Protein AF-U7GHV2-F1 (afdb_monomer)

Nearest PDB structures (foldseek):
  3zx6-assembly1_A  TM=3.365E-01  e=9.120E-01  Archaeoglobus fulgidus DSM 4304
  3zx6-assembly1_B  TM=2.638E-01  e=6.262E-01  Archaeoglobus fulgidus DSM 4304
  3ja6-assembly1_H  TM=2.842E-01  e=1.479E+00  Escherichia coli
  3ja6-assembly1_I  TM=2.042E-01  e=8.643E-01  Escherichia coli
  3g67-assembly1_A  TM=2.233E-01  e=2.670E+00  Thermotoga maritima

pLDDT: mean 71.83, std 16.67, range [39.5, 96.0]

Secondary structure (DSSP, 8-state):
-HHHHHIIIIIHHHHHHHHHHHHHHHHHTTHHHHHHHHHHHHHHHHHHHHHHHS----HHHHHHHHHHHHHHHHHH--HHHHHHHHHHHHHHHHHHHHHHHHHHHHHHHHHHHHHHHHHHHHHHHHHHHHHHHHHHHGGG----SSHHHHHHHHHHHHHHHHHHHHHHHHHHHHHHHHHHHHHHHHHHHHHHHHHHHHHHHHHHTT-HHHHHHHHHHHHTS-SS--PPTTPPPHHHHHHHHHHHHHHHHTT-

Foldseek 3Di:
DVVLVCCVPPVVVVLVVVLVVLVVVLVCVVCVVVVVVVVVVVVVVVVVVVVPPVPPDPPVVVVVVVVVVCVVCVVPPDVVVVVVVVLVVVLVVLCVVQVVVLSVLVVVLSVLLSLLVVLLVVLVSLLVVLVVVVVVCVVVDDDDPDDVVVCVVCVVNVVSSVVSNVSSVVSNVSSVVSVVVSVVSVVVSVVSVVLSVQCSVLVVVVPPVSNVVSVVVVVPPDPDPPADVPDDDPVRVVVVVVVVVVVVVVVD

Radius of gyration: 33.03 Å; Cα contacts (8 Å, |Δi|>4): 78; chains: 1; bounding box: 61×49×111 Å

Mean predicted aligned error: 16.81 Å

Solvent-accessible surface area (backbone atoms only — not comparable to full-atom values): 13982 Å² total; per-residue (Å²): 109,68,71,60,51,49,44,59,70,49,51,48,55,53,50,52,50,50,57,51,50,57,57,54,49,63,67,53,67,60,41,61,64,46,54,51,49,50,51,51,49,49,50,52,47,52,56,59,56,56,64,64,73,73,56,93,58,55,78,72,53,51,53,54,49,48,47,52,46,46,56,49,46,74,71,61,62,51,68,67,59,59,51,55,50,56,55,56,54,61,53,54,53,61,54,66,68,45,49,65,58,54,50,52,51,52,52,48,41,52,50,38,51,50,54,18,54,50,32,36,51,51,18,54,51,44,46,53,50,44,54,49,50,56,60,68,50,56,85,72,68,74,90,62,92,49,70,70,62,42,46,69,67,46,48,63,57,52,52,50,46,53,51,40,50,52,50,22,51,51,23,44,50,50,23,52,51,31,52,54,52,38,54,51,53,51,52,53,49,52,51,50,51,51,53,51,49,47,40,51,51,22,54,75,66,71,39,65,68,52,32,51,52,39,49,53,55,56,71,65,56,74,94,70,87,72,69,54,94,91,57,71,53,74,65,55,50,51,49,50,52,51,50,54,54,54,54,56,66,74,74,110

Sequence (252 aa):
MLIFITFLTVIFPLFANYLNNAQQNNSNEHSIPKRLQYLENDFENFKNHNLESMLKISDQEKSLILSKLNDQLESNITNEYLIKLEERLKIKDIYTLTQPSLDRIRQEISSLARRGTVNLFIGITLSILGVFYLIATIPNITLYTDYPSLIYYFLPRVLIVIFIEFFSFFFLNLYKRSLDEIKYFQNEMTNLEGKYLALYLARQSGNFKLLSNALDTLLKTERNFVLKKDETTIELEKIELRLKVQIVQFKL

Structure (mmCIF, N/CA/C/O backbone):
data_AF-U7GHV2-F1
#
_entry.id   AF-U7GHV2-F1
#
loop_
_atom_site.group_PDB
_atom_site.id
_atom_site.type_symbol
_atom_site.label_atom_id
_atom_site.label_alt_id
_atom_site.label_comp_id
_atom_site.label_asym_id
_atom_site.label_entity_id
_atom_site.label_seq_id
_atom_site.pdbx_PDB_ins_code
_atom_site.Cartn_x
_atom_site.Cartn_y
_atom_site.Cartn_z
_atom_site.occupancy
_atom_site.B_iso_or_equiv
_atom_site.auth_seq_id
_atom_site.auth_comp_id
_atom_site.auth_asym_id
_atom_site.auth_atom_id
_atom_site.pdbx_PDB_model_num
ATOM 1 N N . MET A 1 1 ? 21.283 14.049 -19.405 1.00 62.00 1 MET A N 1
ATOM 2 C CA . MET A 1 1 ? 22.088 14.046 -18.161 1.00 62.00 1 MET A CA 1
ATOM 3 C C . MET A 1 1 ? 21.451 14.910 -17.071 1.00 62.00 1 MET A C 1
ATOM 5 O O . MET A 1 1 ? 21.144 14.369 -16.022 1.00 62.00 1 MET A O 1
ATOM 9 N N . LEU A 1 2 ? 21.157 16.193 -17.332 1.00 71.81 2 LEU A N 1
ATOM 10 C CA . LEU A 1 2 ? 20.498 17.108 -16.376 1.00 71.81 2 LEU A CA 1
ATOM 11 C C . LEU A 1 2 ? 19.190 16.564 -15.768 1.00 71.81 2 LEU A C 1
ATOM 13 O O . LEU A 1 2 ? 19.060 16.572 -14.555 1.00 71.81 2 LEU A O 1
ATOM 17 N N . ILE A 1 3 ? 18.280 16.010 -16.579 1.00 68.62 3 ILE A N 1
ATOM 18 C CA . ILE A 1 3 ? 16.990 15.453 -16.109 1.00 68.62 3 ILE A CA 1
ATOM 19 C C . ILE A 1 3 ? 17.169 14.246 -15.169 1.00 68.62 3 ILE A C 1
ATOM 21 O O . ILE A 1 3 ? 16.426 14.072 -14.210 1.00 68.62 3 ILE A O 1
ATOM 25 N N . PHE A 1 4 ? 18.169 13.402 -15.432 1.00 71.69 4 PHE A N 1
ATOM 26 C CA . PHE A 1 4 ? 18.459 12.250 -14.577 1.00 71.69 4 PHE A CA 1
ATOM 27 C C . PHE A 1 4 ? 19.052 12.700 -13.238 1.00 71.69 4 PHE A C 1
ATOM 29 O O . PHE A 1 4 ? 18.667 12.205 -12.183 1.00 71.69 4 PHE A O 1
ATOM 36 N N . ILE A 1 5 ? 19.942 13.694 -13.285 1.00 75.38 5 ILE A N 1
ATOM 37 C CA . ILE A 1 5 ? 20.544 14.290 -12.093 1.00 75.38 5 ILE A CA 1
ATOM 38 C C . ILE A 1 5 ? 19.468 14.969 -11.243 1.00 75.38 5 ILE A C 1
ATOM 40 O O . ILE A 1 5 ? 19.428 14.717 -10.048 1.00 75.38 5 ILE A O 1
ATOM 44 N N . THR A 1 6 ? 18.560 15.754 -11.831 1.00 74.12 6 THR A N 1
ATOM 45 C CA . THR A 1 6 ? 17.469 16.397 -11.079 1.00 74.12 6 THR A CA 1
ATOM 46 C C . THR A 1 6 ? 16.498 15.385 -10.471 1.00 74.12 6 THR A C 1
ATOM 48 O O . THR A 1 6 ? 16.063 15.568 -9.336 1.00 74.12 6 THR A O 1
ATOM 51 N N . PHE A 1 7 ? 16.188 14.289 -11.171 1.00 72.94 7 PHE A N 1
ATOM 52 C CA . PHE A 1 7 ? 15.374 13.206 -10.612 1.00 72.94 7 PHE A CA 1
ATOM 53 C C . PHE A 1 7 ? 16.051 12.564 -9.389 1.00 72.94 7 PHE A C 1
ATOM 55 O O . PHE A 1 7 ? 15.422 12.405 -8.341 1.00 72.94 7 PHE A O 1
ATOM 62 N N . LEU A 1 8 ? 17.349 12.261 -9.488 1.00 74.94 8 LEU A N 1
ATOM 63 C CA . LEU A 1 8 ? 18.114 11.629 -8.412 1.00 74.94 8 LEU A CA 1
ATOM 64 C C . LEU A 1 8 ? 18.316 12.557 -7.201 1.00 74.94 8 LEU A C 1
ATOM 66 O O . LEU A 1 8 ? 18.283 12.098 -6.064 1.00 74.94 8 LEU A O 1
ATOM 70 N N . THR A 1 9 ? 18.524 13.857 -7.426 1.00 78.75 9 THR A N 1
ATOM 71 C CA . THR A 1 9 ? 18.856 14.812 -6.356 1.00 78.75 9 THR A CA 1
ATOM 72 C C . THR A 1 9 ? 17.641 15.446 -5.691 1.00 78.75 9 THR A C 1
ATOM 74 O O . THR A 1 9 ? 17.759 15.897 -4.556 1.00 78.75 9 THR A O 1
ATOM 77 N N . VAL A 1 10 ? 16.482 15.479 -6.355 1.00 80.94 10 VAL A N 1
ATOM 78 C CA . VAL A 1 10 ? 15.268 16.120 -5.820 1.00 80.94 10 VAL A CA 1
ATOM 79 C C . VAL A 1 10 ? 14.192 15.092 -5.494 1.00 80.94 10 VAL A C 1
ATOM 81 O O . VAL A 1 10 ? 13.681 15.065 -4.376 1.00 80.94 10 VAL A O 1
ATOM 84 N N . ILE A 1 11 ? 13.849 14.216 -6.441 1.00 80.62 11 ILE A N 1
ATOM 85 C CA . ILE A 1 11 ? 12.678 13.339 -6.300 1.00 80.62 11 ILE A CA 1
ATOM 86 C C . ILE A 1 11 ? 12.974 12.184 -5.339 1.00 80.62 11 ILE A C 1
ATOM 88 O O . ILE A 1 11 ? 12.151 11.877 -4.478 1.00 80.62 11 ILE A O 1
ATOM 92 N N . PHE A 1 12 ? 14.162 11.584 -5.425 1.00 82.44 12 PHE A N 1
ATOM 93 C CA . PHE A 1 12 ? 14.556 10.488 -4.538 1.00 82.44 12 PHE A CA 1
ATOM 94 C C . PHE A 1 12 ? 14.582 10.873 -3.042 1.00 82.44 12 PHE A C 1
ATOM 96 O O . PHE A 1 12 ? 13.958 10.166 -2.250 1.00 82.44 12 PHE A O 1
ATOM 103 N N . PRO A 1 13 ? 15.221 11.981 -2.607 1.00 83.81 13 PRO A N 1
ATOM 104 C CA . PRO A 1 13 ? 15.193 12.370 -1.195 1.00 83.81 13 PRO A CA 1
ATOM 105 C C . PRO A 1 13 ? 13.804 12.800 -0.709 1.00 83.81 13 PRO A C 1
ATOM 107 O O . PRO A 1 13 ? 13.453 12.502 0.432 1.00 83.81 13 PRO A O 1
ATOM 110 N N . LEU A 1 14 ? 12.978 13.432 -1.554 1.00 82.94 14 LEU A N 1
ATOM 111 C CA . LEU A 1 14 ? 11.577 13.710 -1.212 1.00 82.94 14 LEU A CA 1
ATOM 112 C C . LEU A 1 14 ? 10.789 12.416 -0.984 1.00 82.94 14 LEU A C 1
ATOM 114 O O . LEU A 1 14 ? 10.038 12.311 -0.015 1.00 82.94 14 LEU A O 1
ATOM 118 N N . PHE A 1 15 ? 11.003 11.413 -1.836 1.00 84.75 15 PHE A N 1
ATOM 119 C CA . PHE A 1 15 ? 10.386 10.101 -1.699 1.00 84.75 15 PHE A CA 1
ATOM 120 C C . PHE A 1 15 ? 10.865 9.361 -0.441 1.00 84.75 15 PHE A C 1
ATOM 122 O O . PHE A 1 15 ? 10.052 8.838 0.320 1.00 84.75 15 PHE A O 1
ATOM 129 N N . ALA A 1 16 ? 12.170 9.377 -0.162 1.00 81.06 16 ALA A N 1
ATOM 130 C CA . ALA A 1 16 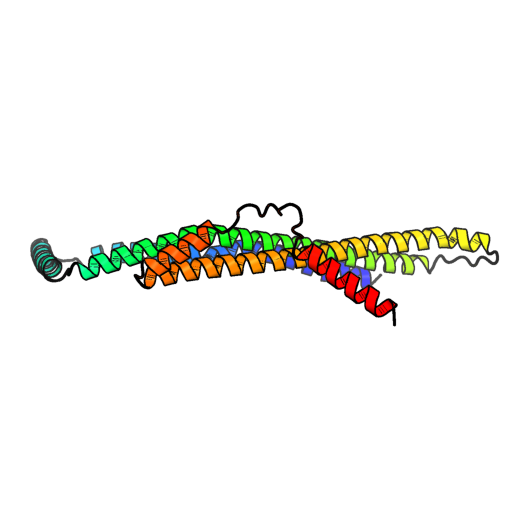? 12.732 8.800 1.057 1.00 81.06 16 ALA A CA 1
ATOM 131 C C . ALA A 1 16 ? 12.167 9.476 2.319 1.00 81.06 16 ALA A C 1
ATOM 133 O O . ALA A 1 16 ? 11.793 8.797 3.275 1.00 81.06 16 ALA A O 1
ATOM 134 N N . ASN A 1 17 ? 12.033 10.805 2.302 1.00 83.94 17 ASN A N 1
ATOM 135 C CA . ASN A 1 17 ? 11.433 11.558 3.400 1.00 83.94 17 ASN A CA 1
ATOM 136 C C . ASN A 1 17 ? 9.939 11.230 3.570 1.00 83.94 17 ASN A C 1
ATOM 138 O O . ASN A 1 17 ? 9.471 11.047 4.690 1.00 83.94 17 ASN A O 1
ATOM 142 N N . TYR A 1 18 ? 9.190 11.077 2.472 1.00 82.50 18 TYR A N 1
ATOM 143 C CA . TYR A 1 18 ? 7.798 10.618 2.506 1.00 82.50 18 TYR A CA 1
ATOM 144 C C . TYR A 1 18 ? 7.664 9.240 3.174 1.00 82.50 18 TYR A C 1
ATOM 146 O O . TYR A 1 18 ? 6.828 9.070 4.063 1.00 82.50 18 TYR A O 1
ATOM 154 N N . LEU A 1 19 ? 8.519 8.276 2.811 1.00 78.62 19 LEU A N 1
ATOM 155 C CA . LEU A 1 19 ? 8.523 6.945 3.429 1.00 78.62 19 LEU A CA 1
ATOM 156 C C . LEU A 1 19 ? 8.864 6.997 4.925 1.00 78.62 19 LEU A C 1
ATOM 158 O O . LEU A 1 19 ? 8.254 6.272 5.714 1.00 78.62 19 LEU A O 1
ATOM 162 N N . ASN A 1 20 ? 9.805 7.860 5.314 1.00 76.44 20 ASN A N 1
ATOM 163 C CA . ASN A 1 20 ? 10.233 8.013 6.702 1.00 76.44 20 ASN A CA 1
ATOM 164 C C . ASN A 1 20 ? 9.149 8.681 7.572 1.00 76.44 20 ASN A C 1
ATOM 166 O O . ASN A 1 20 ? 8.804 8.183 8.643 1.00 76.44 20 ASN A O 1
ATOM 170 N N . ASN A 1 21 ? 8.529 9.755 7.078 1.00 70.06 21 ASN A N 1
ATOM 171 C CA . ASN A 1 21 ? 7.455 10.458 7.788 1.00 70.06 21 ASN A CA 1
ATOM 172 C C . ASN A 1 21 ? 6.185 9.606 7.916 1.00 70.06 21 ASN A C 1
ATOM 174 O O . ASN A 1 21 ? 5.513 9.649 8.948 1.00 70.06 21 ASN A O 1
ATOM 178 N N . ALA A 1 22 ? 5.875 8.778 6.913 1.00 62.84 22 ALA A N 1
ATOM 179 C CA . ALA A 1 22 ? 4.786 7.807 7.002 1.00 62.84 22 ALA A CA 1
ATOM 180 C C . ALA A 1 22 ? 5.009 6.785 8.136 1.00 62.84 22 ALA A C 1
ATOM 182 O O . ALA A 1 22 ? 4.062 6.391 8.813 1.00 62.84 22 ALA A O 1
ATOM 183 N N . GLN A 1 23 ? 6.260 6.393 8.396 1.00 57.03 23 GLN A N 1
ATOM 184 C CA . GLN A 1 23 ? 6.607 5.496 9.499 1.00 57.03 23 GLN A CA 1
ATOM 185 C C . GLN A 1 23 ? 6.475 6.181 10.870 1.00 57.03 23 GLN A C 1
ATOM 187 O O . GLN A 1 23 ? 5.992 5.561 11.816 1.00 57.03 23 GLN A O 1
ATOM 192 N N . GLN A 1 24 ? 6.839 7.462 10.971 1.00 52.78 24 GLN A N 1
ATOM 193 C CA . GLN A 1 24 ? 6.768 8.231 12.218 1.00 52.78 24 GLN A CA 1
ATOM 194 C C . GLN A 1 24 ? 5.328 8.615 12.611 1.00 52.78 24 GLN A C 1
ATOM 196 O O . GLN A 1 24 ? 4.988 8.625 13.798 1.00 52.78 24 GLN A O 1
ATOM 201 N N . ASN A 1 25 ? 4.445 8.869 11.640 1.00 52.06 25 ASN A N 1
ATOM 202 C CA . ASN A 1 25 ? 3.040 9.181 11.922 1.00 52.06 25 ASN A CA 1
ATOM 203 C C . ASN A 1 25 ? 2.250 7.979 12.468 1.00 52.06 25 ASN A C 1
ATOM 205 O O . ASN A 1 25 ? 1.459 8.164 13.390 1.00 52.06 25 ASN A O 1
ATOM 209 N N . ASN A 1 26 ? 2.536 6.747 12.032 1.00 49.22 26 ASN A N 1
ATOM 210 C CA . ASN A 1 26 ? 1.903 5.542 12.597 1.00 49.22 26 ASN A CA 1
ATOM 211 C C . ASN A 1 26 ? 2.275 5.301 14.077 1.00 49.22 26 ASN A C 1
ATOM 213 O O . ASN A 1 26 ? 1.462 4.807 14.860 1.00 49.22 26 ASN A O 1
ATOM 217 N N . SER A 1 27 ? 3.486 5.685 14.501 1.00 46.72 27 SER A N 1
ATOM 218 C CA . SER A 1 27 ? 3.867 5.677 15.925 1.00 46.72 27 SER A CA 1
ATOM 219 C C . SER A 1 27 ? 3.215 6.804 16.736 1.00 46.72 27 SER A C 1
ATOM 221 O O . SER A 1 27 ? 3.059 6.674 17.950 1.00 46.72 27 SER A O 1
ATOM 223 N N . ASN A 1 28 ? 2.803 7.893 16.082 1.00 40.31 28 ASN A N 1
ATOM 224 C CA . ASN A 1 28 ? 2.164 9.039 16.729 1.00 40.31 28 ASN A CA 1
ATOM 225 C C . ASN A 1 28 ? 0.635 8.915 16.800 1.00 40.31 28 ASN A C 1
ATOM 227 O O . ASN A 1 28 ? 0.024 9.557 17.650 1.00 40.31 28 ASN A O 1
ATOM 231 N N . GLU A 1 29 ? 0.002 8.066 15.986 1.00 43.00 29 GLU A N 1
ATOM 232 C CA . GLU A 1 29 ? -1.438 7.769 16.084 1.00 43.00 29 GLU A CA 1
ATOM 233 C C . GLU A 1 29 ? -1.787 6.975 17.363 1.00 43.00 29 GLU A C 1
ATOM 235 O O . GLU A 1 29 ? -2.886 7.090 17.900 1.00 43.00 29 GLU A O 1
ATOM 240 N N . HIS A 1 30 ? -0.784 6.341 17.987 1.00 44.16 30 HIS A N 1
ATOM 241 C CA . HIS A 1 30 ? -0.827 5.846 19.373 1.00 44.16 30 HIS A CA 1
ATOM 242 C C . HIS A 1 30 ? -0.865 6.981 20.430 1.00 44.16 30 HIS A C 1
ATOM 244 O O . HIS A 1 30 ? -0.553 6.771 21.602 1.00 44.16 30 HIS A O 1
ATOM 250 N N . SER A 1 31 ? -1.217 8.216 20.060 1.00 39.91 31 SER A N 1
ATOM 251 C CA . SER A 1 31 ? -1.300 9.356 20.985 1.00 39.91 31 SER A CA 1
ATOM 252 C C . SER A 1 31 ? -2.653 9.505 21.681 1.00 39.91 31 SER A C 1
ATOM 254 O O . SER A 1 31 ? -2.719 10.213 22.686 1.00 39.91 31 SER A O 1
ATOM 256 N N . ILE A 1 32 ? -3.709 8.808 21.245 1.00 43.66 32 ILE A N 1
ATOM 257 C CA . ILE A 1 32 ? -4.953 8.736 22.030 1.00 43.66 32 ILE A CA 1
ATOM 258 C C . ILE A 1 32 ? -4.733 8.021 23.377 1.00 43.66 32 ILE A C 1
ATOM 260 O O . ILE A 1 32 ? -5.119 8.603 24.395 1.00 43.66 32 ILE A O 1
ATOM 264 N N . PRO A 1 33 ? -4.037 6.865 23.460 1.00 48.03 33 PRO A N 1
ATOM 265 C CA . PRO A 1 33 ? -3.698 6.293 24.761 1.00 48.03 33 PRO A CA 1
ATOM 266 C C . PRO A 1 33 ? -2.740 7.184 25.559 1.00 48.03 33 PRO A C 1
ATOM 268 O O . PRO A 1 33 ? -2.877 7.247 26.773 1.00 48.03 33 PRO A O 1
ATOM 271 N N . LYS A 1 34 ? -1.853 7.962 24.915 1.00 46.09 34 LYS A N 1
ATOM 272 C CA . LYS A 1 34 ? -1.017 8.944 25.631 1.00 46.09 34 LYS A CA 1
ATOM 273 C C . LYS A 1 34 ? -1.848 10.068 26.240 1.00 46.09 34 LYS A C 1
ATOM 275 O O . LYS A 1 34 ? -1.652 10.373 27.402 1.00 46.09 34 LYS A O 1
ATOM 280 N N . ARG A 1 35 ? -2.796 10.667 25.508 1.00 43.19 35 ARG A N 1
ATOM 281 C CA . ARG A 1 35 ? -3.696 11.703 26.055 1.00 43.19 35 ARG A CA 1
ATOM 282 C C . ARG A 1 35 ? -4.554 11.179 27.202 1.00 43.19 35 ARG A C 1
ATOM 284 O O . ARG A 1 35 ? -4.746 11.903 28.168 1.00 43.19 35 ARG A O 1
ATOM 291 N N . LEU A 1 36 ? -5.026 9.936 27.114 1.00 47.94 36 LEU A N 1
ATOM 292 C CA . LEU A 1 36 ? -5.745 9.275 28.205 1.00 47.94 36 LEU A CA 1
ATOM 293 C C . LEU A 1 36 ? -4.830 8.996 29.403 1.00 47.94 36 LEU A C 1
ATOM 295 O O . LEU A 1 36 ? -5.237 9.248 30.526 1.00 47.94 36 LEU A O 1
ATOM 299 N N . GLN A 1 37 ? -3.585 8.581 29.170 1.00 50.56 37 GLN A N 1
ATOM 300 C CA . GLN A 1 37 ? -2.575 8.386 30.212 1.00 50.56 37 GLN A CA 1
ATOM 301 C C . GLN A 1 37 ? -2.141 9.710 30.861 1.00 50.56 37 GLN A C 1
ATOM 303 O O . GLN A 1 37 ? -1.913 9.749 32.064 1.00 50.56 37 GLN A O 1
ATOM 308 N N . TYR A 1 38 ? -2.063 10.803 30.095 1.00 52.22 38 TYR A N 1
ATOM 309 C CA . TYR A 1 38 ? -1.843 12.152 30.619 1.00 52.22 38 TYR A CA 1
ATOM 310 C C . TYR A 1 38 ? -3.044 12.627 31.434 1.00 52.22 38 TYR A C 1
ATOM 312 O O . TYR A 1 38 ? -2.834 13.181 32.501 1.00 52.22 38 TYR A O 1
ATOM 320 N N . LEU A 1 39 ? -4.281 12.357 30.994 1.00 52.16 39 LEU A N 1
ATOM 321 C CA . LEU A 1 39 ? -5.481 12.643 31.787 1.00 52.16 39 LEU A CA 1
ATOM 322 C C . LEU A 1 39 ? -5.537 11.810 33.075 1.00 52.16 39 LEU A C 1
ATOM 324 O O . LEU A 1 39 ? -5.967 12.321 34.098 1.00 52.16 39 LEU A O 1
ATOM 328 N N . GLU A 1 40 ? -5.115 10.546 33.034 1.00 54.19 40 GLU A N 1
ATOM 329 C CA . GLU A 1 40 ? -5.102 9.642 34.191 1.00 54.19 40 GLU A CA 1
ATOM 330 C C . GLU A 1 40 ? -4.002 10.033 35.191 1.00 54.19 40 GLU A C 1
ATOM 332 O O . GLU A 1 40 ? -4.260 10.092 36.391 1.00 54.19 40 GLU A O 1
ATOM 337 N N . ASN A 1 41 ? -2.822 10.436 34.703 1.00 58.53 41 ASN A N 1
ATOM 338 C CA . ASN A 1 41 ? -1.775 11.037 35.532 1.00 58.53 41 ASN A CA 1
ATOM 339 C C . ASN A 1 41 ? -2.175 12.409 36.084 1.00 58.53 41 ASN A C 1
ATOM 341 O O . ASN A 1 41 ? -1.878 12.687 37.239 1.00 58.53 41 ASN A O 1
ATOM 345 N N . ASP A 1 42 ? -2.848 13.263 35.309 1.00 59.69 42 ASP A N 1
ATOM 346 C CA . ASP A 1 42 ? -3.366 14.540 35.814 1.00 59.69 42 ASP A CA 1
ATOM 347 C C . ASP A 1 42 ? -4.444 14.311 36.871 1.00 59.69 42 ASP A C 1
ATOM 349 O O . ASP A 1 42 ? -4.480 15.036 37.856 1.00 59.69 42 ASP A O 1
ATOM 353 N N . PHE A 1 43 ? -5.276 13.277 36.730 1.00 55.22 43 PHE A N 1
ATOM 354 C CA . PHE A 1 43 ? -6.287 12.925 37.724 1.00 55.22 43 PHE A CA 1
ATOM 355 C C . PHE A 1 43 ? -5.664 12.392 39.026 1.00 55.22 43 PHE A C 1
ATOM 357 O O . PHE A 1 43 ? -6.061 12.811 40.114 1.00 55.22 43 PHE A O 1
ATOM 364 N N . GLU A 1 44 ? -4.650 11.527 38.936 1.00 57.97 44 GLU A N 1
ATOM 365 C CA . GLU A 1 44 ? -3.886 11.053 40.101 1.00 57.97 44 GLU A CA 1
ATOM 366 C C . GLU A 1 44 ? -3.065 12.181 40.747 1.00 57.97 44 GLU A C 1
ATOM 368 O O . GLU A 1 44 ? -3.042 12.312 41.971 1.00 57.97 44 GLU A O 1
ATOM 373 N N . ASN A 1 45 ? -2.479 13.083 39.956 1.00 59.28 45 ASN A N 1
ATOM 374 C CA . ASN A 1 45 ? -1.819 14.282 40.471 1.00 59.28 45 ASN A CA 1
ATOM 375 C C . ASN A 1 45 ? -2.820 15.231 41.144 1.00 59.28 45 ASN A C 1
ATOM 377 O O . ASN A 1 45 ? -2.529 15.757 42.213 1.00 59.28 45 ASN A O 1
ATOM 381 N N . PHE A 1 46 ? -4.019 15.416 40.588 1.00 51.28 46 PHE A N 1
ATOM 382 C CA . PHE A 1 46 ? -5.061 16.265 41.174 1.00 51.28 46 PHE A CA 1
ATOM 383 C C . PHE A 1 46 ? -5.592 15.698 42.498 1.00 51.28 46 PHE A C 1
ATOM 385 O O . PHE A 1 46 ? -5.861 16.453 43.435 1.00 51.28 46 PHE A O 1
ATOM 392 N N . LYS A 1 47 ? -5.689 14.368 42.603 1.00 55.12 47 LYS A N 1
ATOM 393 C CA . LYS A 1 47 ? -6.026 13.643 43.834 1.00 55.12 47 LYS A CA 1
ATOM 394 C C . LYS A 1 47 ? -4.947 13.821 44.903 1.00 55.12 47 LYS A C 1
ATOM 396 O O . LYS A 1 47 ? -5.274 14.136 46.043 1.00 55.12 47 LYS A O 1
ATOM 401 N N . ASN A 1 48 ? -3.676 13.695 44.533 1.00 53.72 48 ASN A N 1
ATOM 402 C CA . ASN A 1 48 ? -2.570 13.784 45.486 1.00 53.72 48 ASN A CA 1
ATOM 403 C C . ASN A 1 48 ? -2.282 15.235 45.919 1.00 53.72 48 ASN A C 1
ATOM 405 O O . ASN A 1 48 ? -1.985 15.477 47.085 1.00 53.72 48 ASN A O 1
ATOM 409 N N . HIS A 1 49 ? -2.444 16.222 45.030 1.00 50.69 49 HIS A N 1
ATOM 410 C CA . HIS A 1 49 ? -2.068 17.608 45.327 1.00 50.69 49 HIS A CA 1
ATOM 411 C C . HIS A 1 49 ? -3.141 18.412 46.084 1.00 50.69 49 HIS A C 1
ATOM 413 O O . HIS A 1 49 ? -2.778 19.319 46.834 1.00 50.69 49 HIS A O 1
ATOM 419 N N . ASN A 1 50 ? -4.436 18.083 45.951 1.00 48.62 50 ASN A N 1
ATOM 420 C CA . ASN A 1 50 ? -5.526 18.804 46.636 1.00 48.62 50 ASN A CA 1
ATOM 421 C C . ASN A 1 50 ? -5.924 18.214 48.000 1.00 48.62 50 ASN A C 1
ATOM 423 O O . ASN A 1 50 ? -6.505 18.928 48.814 1.00 48.62 50 ASN A O 1
ATOM 427 N N . LEU A 1 51 ? -5.601 16.946 48.284 1.00 46.53 51 LEU A N 1
ATOM 428 C CA . LEU A 1 51 ? -5.891 16.328 49.586 1.00 46.53 51 LEU A CA 1
ATOM 429 C C . LEU A 1 51 ? -4.876 16.717 50.671 1.00 46.53 51 LEU A C 1
ATOM 431 O O . LEU A 1 51 ? -5.268 16.906 51.820 1.00 46.53 51 LEU A O 1
ATOM 435 N N . GLU A 1 52 ? -3.598 16.889 50.323 1.00 43.19 52 GLU A N 1
ATOM 436 C CA . GLU A 1 52 ? -2.566 17.281 51.295 1.00 43.19 52 GLU A CA 1
ATOM 437 C C . GLU A 1 52 ? -2.444 18.799 51.486 1.00 43.19 52 GLU A C 1
ATOM 439 O O . GLU A 1 52 ? -2.163 19.255 52.593 1.00 43.19 52 GLU A O 1
ATOM 444 N N . SER A 1 53 ? -2.679 19.612 50.448 1.00 46.44 53 SER A N 1
ATOM 445 C CA . SER A 1 53 ? -2.388 21.055 50.517 1.00 46.44 53 SER A CA 1
ATOM 446 C C . SER A 1 53 ? -3.521 21.925 51.084 1.00 46.44 53 SER A C 1
ATOM 448 O O . SER A 1 53 ? -3.262 23.058 51.490 1.00 46.44 53 SER A O 1
ATOM 450 N N . MET A 1 54 ? -4.754 21.409 51.185 1.00 39.50 54 MET A N 1
ATOM 451 C CA . MET A 1 54 ? -5.895 22.135 51.770 1.00 39.50 54 MET A CA 1
ATOM 452 C C . MET A 1 54 ? -6.119 21.870 53.270 1.00 39.50 54 MET A C 1
ATOM 454 O O . MET A 1 54 ? -6.948 22.538 53.886 1.00 39.50 54 MET A O 1
ATOM 458 N N . LEU A 1 55 ? -5.382 20.942 53.893 1.00 43.72 55 LEU A N 1
ATOM 459 C CA . LEU A 1 55 ? -5.612 20.527 55.282 1.00 43.72 55 LEU A CA 1
ATOM 460 C C . LEU A 1 55 ? -4.504 20.999 56.236 1.00 43.72 55 LEU A C 1
ATOM 462 O O . LEU A 1 55 ? -3.775 20.202 56.816 1.00 43.72 55 LEU A O 1
ATOM 466 N N . LYS A 1 56 ? -4.464 22.309 56.510 1.00 49.88 56 LYS A N 1
ATOM 467 C CA . LYS A 1 56 ? -4.108 22.801 57.858 1.00 49.88 56 LYS A CA 1
ATOM 468 C C . LYS A 1 56 ? -5.366 22.823 58.730 1.00 49.88 56 LYS A C 1
ATOM 470 O O . LYS A 1 56 ? -5.768 23.864 59.234 1.00 49.88 56 LYS A O 1
ATOM 475 N N . ILE A 1 57 ? -6.021 21.675 58.831 1.00 45.88 57 ILE A N 1
ATOM 476 C CA . ILE A 1 57 ? -7.236 21.484 59.617 1.00 45.88 57 ILE A CA 1
ATOM 477 C C . ILE A 1 57 ? -6.841 20.628 60.819 1.00 45.88 57 ILE A C 1
ATOM 479 O O . ILE A 1 57 ? -6.208 19.586 60.650 1.00 45.88 57 ILE A O 1
ATOM 483 N N . SER A 1 58 ? -7.158 21.101 62.024 1.00 58.22 58 SER A N 1
ATOM 484 C CA . SER A 1 58 ? -6.867 20.399 63.280 1.00 58.22 58 SER A CA 1
ATOM 485 C C . SER A 1 58 ? -7.525 19.012 63.283 1.00 58.22 58 SER A C 1
ATOM 487 O O . SER A 1 58 ? -8.617 18.845 62.735 1.00 58.22 58 SER A O 1
ATOM 489 N N . ASP A 1 59 ? -6.910 18.014 63.929 1.00 54.97 59 ASP A N 1
ATOM 490 C CA . ASP A 1 59 ? -7.412 16.626 63.984 1.00 54.97 59 ASP A CA 1
ATOM 491 C C . ASP A 1 59 ? -8.869 16.513 64.491 1.00 54.97 59 ASP A C 1
ATOM 493 O O . ASP A 1 59 ? -9.581 15.559 64.173 1.00 54.97 59 ASP A O 1
ATOM 497 N N . GLN A 1 60 ? -9.350 17.522 65.224 1.00 51.75 60 GLN A N 1
ATOM 498 C CA . GLN A 1 60 ? -10.731 17.629 65.708 1.00 51.75 60 GLN A CA 1
ATOM 499 C C . GLN A 1 60 ? -11.733 18.118 64.646 1.00 51.75 60 GLN A C 1
ATOM 501 O O . GLN A 1 60 ? -12.897 17.729 64.664 1.00 51.75 60 GLN A O 1
ATOM 506 N N . GLU A 1 61 ? -11.307 18.946 63.694 1.00 45.25 61 GLU A N 1
ATOM 507 C CA . GLU A 1 61 ? -12.147 19.414 62.583 1.00 45.25 61 GLU A CA 1
ATOM 508 C C . GLU A 1 61 ? -12.201 18.370 61.460 1.00 45.25 61 GLU A C 1
ATOM 510 O O . GLU A 1 61 ? -13.233 18.203 60.812 1.00 45.25 61 GLU A O 1
ATOM 515 N N . LYS A 1 62 ? -11.126 17.590 61.285 1.00 45.91 62 LYS A N 1
ATOM 516 C CA . LYS A 1 62 ? -11.064 16.459 60.349 1.00 45.91 62 LYS A CA 1
ATOM 517 C C . LYS A 1 62 ? -12.073 15.363 60.700 1.00 45.91 62 LYS A C 1
ATOM 519 O O . LYS A 1 62 ? -12.718 14.835 59.801 1.00 45.91 62 LYS A O 1
ATOM 524 N N . SER A 1 63 ? -12.256 15.050 61.984 1.00 49.53 63 SER A N 1
ATOM 525 C CA . SER A 1 63 ? -13.250 14.061 62.428 1.00 49.53 63 SER A CA 1
ATOM 526 C C . SER A 1 63 ? -14.691 14.567 62.293 1.00 49.53 63 SER A C 1
ATOM 528 O O . SER A 1 63 ? -15.568 13.786 61.937 1.00 49.53 63 SER A O 1
ATOM 530 N N . LEU A 1 64 ? -14.924 15.871 62.479 1.00 52.00 64 LEU A N 1
ATOM 531 C CA . LEU A 1 64 ? -16.238 16.507 62.336 1.00 52.00 64 LEU A CA 1
ATOM 532 C C . LEU A 1 64 ? -16.647 16.728 60.867 1.00 52.00 64 LEU A C 1
ATOM 534 O O . LEU A 1 64 ? -17.828 16.688 60.527 1.00 52.00 64 LEU A O 1
ATOM 538 N N . ILE A 1 65 ? -15.672 16.960 59.983 1.00 54.31 65 ILE A N 1
ATOM 539 C CA . ILE A 1 65 ? -15.871 17.022 58.530 1.00 54.31 65 ILE A CA 1
ATOM 540 C C . ILE A 1 65 ? -16.047 15.615 57.962 1.00 54.31 65 ILE A C 1
ATOM 542 O O . ILE A 1 65 ? -16.911 15.436 57.115 1.00 54.31 65 ILE A O 1
ATOM 546 N N . LEU A 1 66 ? -15.299 14.614 58.441 1.00 51.38 66 LEU A N 1
ATOM 547 C CA . LEU A 1 66 ? -15.500 13.216 58.050 1.00 51.38 66 LEU A CA 1
ATOM 548 C C . LEU A 1 66 ? -16.842 12.673 58.536 1.00 51.38 66 LEU A C 1
ATOM 550 O O . LEU A 1 66 ? -17.477 11.952 57.777 1.00 51.38 66 LEU A O 1
ATOM 554 N N . SER A 1 67 ? -17.307 13.041 59.734 1.00 53.31 67 SER A N 1
ATOM 555 C CA . SER A 1 67 ? -18.647 12.660 60.187 1.00 53.31 67 SER A CA 1
ATOM 556 C C . SER A 1 67 ? -19.729 13.364 59.375 1.00 53.31 67 SER A C 1
ATOM 558 O O . SER A 1 67 ? -20.606 12.689 58.869 1.00 53.31 67 SER A O 1
ATOM 560 N N . LYS A 1 68 ? -19.620 14.675 59.113 1.00 55.84 68 LYS A N 1
ATOM 561 C CA . LYS A 1 68 ? -20.574 15.385 58.239 1.00 55.84 68 LYS A CA 1
ATOM 562 C C . LYS A 1 68 ? -20.541 14.915 56.784 1.00 55.84 68 LYS A C 1
ATOM 564 O O . LYS A 1 68 ? -21.589 14.891 56.151 1.00 55.84 68 LYS A O 1
ATOM 569 N N . LEU A 1 69 ? -19.374 14.552 56.248 1.00 51.50 69 LEU A N 1
ATOM 570 C CA . LEU A 1 69 ? -19.241 13.964 54.913 1.00 51.50 69 LEU A CA 1
ATOM 571 C C . LEU A 1 69 ? -19.813 12.556 54.879 1.00 51.50 69 LEU A C 1
ATOM 573 O O . LEU A 1 69 ? -20.497 12.258 53.915 1.00 51.50 69 LEU A O 1
ATOM 577 N N . ASN A 1 70 ? -19.587 11.721 55.897 1.00 53.16 70 ASN A N 1
ATOM 578 C CA . ASN A 1 70 ? -20.249 10.420 55.995 1.00 53.16 70 ASN A CA 1
ATOM 579 C C . ASN A 1 70 ? -21.759 10.590 56.144 1.00 53.16 70 ASN A C 1
ATOM 581 O O . ASN A 1 70 ? -22.489 9.971 55.390 1.00 53.16 70 ASN A O 1
ATOM 585 N N . ASP A 1 71 ? -22.233 11.496 56.993 1.00 54.00 71 ASP A N 1
ATOM 586 C CA . ASP A 1 71 ? -23.659 11.773 57.166 1.00 54.00 71 ASP A CA 1
ATOM 587 C C . ASP A 1 71 ? -24.283 12.312 55.863 1.00 54.00 71 ASP A C 1
ATOM 589 O O . ASP A 1 71 ? -25.426 11.995 55.539 1.00 54.00 71 ASP A O 1
ATOM 593 N N . GLN A 1 72 ? -23.542 13.094 55.064 1.00 52.00 72 GLN A N 1
ATOM 594 C CA . GLN A 1 72 ? -23.980 13.586 53.749 1.00 52.00 72 GLN A CA 1
ATOM 595 C C . GLN A 1 72 ? -23.820 12.563 52.612 1.00 52.00 72 GLN A C 1
ATOM 597 O O . GLN A 1 72 ? -24.631 12.586 51.687 1.00 52.00 72 GLN A O 1
ATOM 602 N N . LEU A 1 73 ? -22.822 11.676 52.656 1.00 54.31 73 LEU A N 1
ATOM 603 C CA . LEU A 1 73 ? -22.594 10.590 51.692 1.00 54.31 73 LEU A CA 1
ATOM 604 C C . LEU A 1 73 ? -23.591 9.451 51.922 1.00 54.31 73 LEU A C 1
ATOM 606 O O . LEU A 1 73 ? -24.190 8.957 50.975 1.00 54.31 73 LEU A O 1
ATOM 610 N N . GLU A 1 74 ? -23.833 9.083 53.173 1.00 50.62 74 GLU A N 1
ATOM 611 C CA . GLU A 1 74 ? -24.775 8.038 53.567 1.00 50.62 74 GLU A CA 1
ATOM 612 C C . GLU A 1 74 ? -26.233 8.499 53.376 1.00 50.62 74 GLU A C 1
ATOM 614 O O . GLU A 1 74 ? -27.089 7.682 53.043 1.00 50.62 74 GLU A O 1
ATOM 619 N N . SER A 1 75 ? -26.515 9.811 53.456 1.00 50.88 75 SER A N 1
ATOM 620 C CA . SER A 1 75 ? -27.848 10.367 53.154 1.00 50.88 75 SER A CA 1
ATOM 621 C C . SER A 1 75 ? -28.099 10.739 51.683 1.00 50.88 75 SER A C 1
ATOM 623 O O . SER A 1 75 ? -29.265 10.825 51.300 1.00 50.88 75 SER A O 1
ATOM 625 N N . ASN A 1 76 ? -27.066 10.934 50.842 1.00 51.81 76 ASN A N 1
ATOM 626 C CA . ASN A 1 76 ? -27.233 11.384 49.442 1.00 51.81 76 ASN A CA 1
ATOM 627 C C . ASN A 1 76 ? -26.624 10.479 48.358 1.00 51.81 76 ASN A C 1
ATOM 629 O O . ASN A 1 76 ? -26.768 10.790 47.172 1.00 51.81 76 ASN A O 1
ATOM 633 N N . ILE A 1 77 ? -25.983 9.352 48.688 1.00 51.28 77 ILE A N 1
ATOM 634 C CA . ILE A 1 77 ? -25.702 8.323 47.678 1.00 51.28 77 ILE A CA 1
ATOM 635 C C . ILE A 1 77 ? -26.998 7.551 47.428 1.00 51.28 77 ILE A C 1
ATOM 637 O O . ILE A 1 77 ? -27.253 6.480 47.975 1.00 51.28 77 ILE A O 1
ATOM 641 N N . THR A 1 78 ? -27.845 8.088 46.555 1.00 56.56 78 THR A N 1
ATOM 642 C CA . THR A 1 78 ? -28.889 7.280 45.930 1.00 56.56 78 THR A CA 1
ATOM 643 C C . THR A 1 78 ? -28.179 6.181 45.137 1.00 56.56 78 THR A C 1
ATOM 645 O O . THR A 1 78 ? -27.302 6.491 44.328 1.00 56.56 78 THR A O 1
ATOM 648 N N . ASN A 1 79 ? -28.557 4.909 45.320 1.00 57.25 79 ASN A N 1
ATOM 649 C CA . ASN A 1 79 ? -28.059 3.758 44.537 1.00 57.25 79 ASN A CA 1
ATOM 650 C C . ASN A 1 79 ? -27.969 4.045 43.020 1.00 57.25 79 ASN A C 1
ATOM 652 O O . ASN A 1 79 ? -27.117 3.506 42.321 1.00 57.25 79 ASN A O 1
ATOM 656 N N . GLU A 1 80 ? -28.802 4.959 42.524 1.00 51.94 80 GLU A N 1
ATOM 657 C CA . GLU A 1 80 ? -28.785 5.508 41.170 1.00 51.94 80 GLU A CA 1
ATOM 658 C C . GLU A 1 80 ? -27.421 6.072 40.705 1.00 51.94 80 GLU A C 1
ATOM 660 O O . GLU A 1 80 ? -27.045 5.871 39.549 1.00 51.94 80 GLU A O 1
ATOM 665 N N . TYR A 1 81 ? -26.653 6.752 41.566 1.00 53.12 81 TYR A N 1
ATOM 666 C CA . TYR A 1 81 ? -25.335 7.295 41.200 1.00 53.12 81 TYR A CA 1
ATOM 667 C C . TYR A 1 81 ? -24.264 6.203 41.096 1.00 53.12 81 TYR A C 1
ATOM 669 O O . TYR A 1 81 ? -23.448 6.246 40.174 1.00 53.12 81 TYR A O 1
ATOM 677 N N . LEU A 1 82 ? -24.295 5.202 41.982 1.00 52.88 82 LEU A N 1
ATOM 678 C CA . LEU A 1 82 ? -23.391 4.048 41.919 1.00 52.88 82 LEU A CA 1
ATOM 679 C C . LEU A 1 82 ? -23.672 3.187 40.682 1.00 52.88 82 LEU A C 1
ATOM 681 O O . LEU A 1 82 ? -22.738 2.819 39.974 1.00 52.88 82 LEU A O 1
ATOM 685 N N . ILE A 1 83 ? -24.948 2.970 40.350 1.00 59.59 83 ILE A N 1
ATOM 686 C CA . ILE A 1 83 ? -25.369 2.244 39.142 1.00 59.59 83 ILE A CA 1
ATOM 687 C C . ILE A 1 83 ? -24.897 2.968 37.872 1.00 59.59 83 ILE A C 1
ATOM 689 O O . ILE A 1 83 ? -24.291 2.351 36.996 1.00 59.59 83 ILE A O 1
ATOM 693 N N . LYS A 1 84 ? -25.082 4.295 37.787 1.00 56.06 84 LYS A N 1
ATOM 694 C CA . LYS A 1 84 ? -24.606 5.099 36.644 1.00 56.06 84 LYS A CA 1
ATOM 695 C C . LYS A 1 84 ? -23.083 5.068 36.491 1.00 56.06 84 LYS A C 1
ATOM 697 O O . LYS A 1 84 ? -22.578 5.163 35.371 1.00 56.06 84 LYS A O 1
ATOM 702 N N . LEU A 1 85 ? -22.343 4.968 37.593 1.00 48.66 85 LEU A N 1
ATOM 703 C CA . LEU A 1 85 ? -20.882 4.919 37.581 1.00 48.66 85 LEU A CA 1
ATOM 704 C C . LEU A 1 85 ? -20.374 3.531 37.159 1.00 48.66 85 LEU A C 1
ATOM 706 O O . LEU A 1 85 ? -19.477 3.437 36.322 1.00 48.66 85 LEU A O 1
ATOM 710 N N . GLU A 1 86 ? -21.010 2.460 37.637 1.00 54.19 86 GLU A N 1
ATOM 711 C CA . GLU A 1 86 ? -20.717 1.080 37.234 1.00 54.19 86 GLU A CA 1
ATOM 712 C C . GLU A 1 86 ? -21.032 0.830 35.744 1.00 54.19 86 GLU A C 1
ATOM 714 O O . GLU A 1 86 ? -20.259 0.184 35.032 1.00 54.19 86 GLU A O 1
ATOM 719 N N . GLU A 1 87 ? -22.125 1.402 35.225 1.00 58.62 87 GLU A N 1
ATOM 720 C CA . GLU A 1 87 ? -22.460 1.351 33.796 1.00 58.62 87 GLU A CA 1
ATOM 721 C C . GLU A 1 87 ? -21.432 2.077 32.922 1.00 58.62 87 GLU A C 1
ATOM 723 O O . GLU A 1 87 ? -21.025 1.544 31.883 1.00 58.62 87 GLU A O 1
ATOM 728 N N . ARG A 1 88 ? -20.965 3.260 33.349 1.00 50.25 88 ARG A N 1
ATOM 729 C CA . ARG 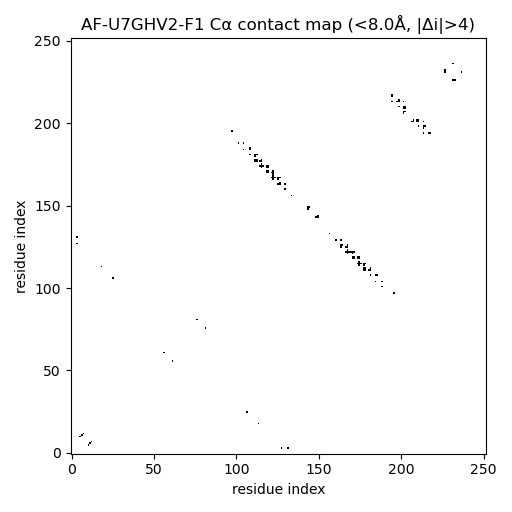A 1 88 ? -19.927 4.027 32.636 1.00 50.25 88 ARG A CA 1
ATOM 730 C C . ARG A 1 88 ? -18.579 3.311 32.621 1.00 50.25 88 ARG A C 1
ATOM 732 O O . ARG A 1 88 ? -17.885 3.366 31.607 1.00 50.25 88 ARG A O 1
ATOM 739 N N . LEU A 1 89 ? -18.221 2.608 33.695 1.00 49.69 89 LEU A N 1
ATOM 740 C CA . LEU A 1 89 ? -16.984 1.825 33.757 1.00 49.69 89 LEU A CA 1
ATOM 741 C C . LEU A 1 89 ? -17.012 0.639 32.783 1.00 49.69 89 LEU A C 1
ATOM 743 O O . LEU A 1 89 ? -16.066 0.460 32.024 1.00 49.69 89 LEU A O 1
ATOM 747 N N . LYS A 1 90 ? -18.130 -0.088 32.684 1.00 57.28 90 LYS A N 1
ATOM 748 C CA . LYS A 1 90 ? -18.264 -1.225 31.755 1.00 57.28 90 LYS A CA 1
ATOM 749 C C . LYS A 1 90 ? -18.314 -0.811 30.267 1.00 57.28 90 LYS A C 1
ATOM 751 O O . LYS A 1 90 ? -18.215 -1.670 29.393 1.00 57.28 90 LYS A O 1
ATOM 756 N N . ILE A 1 91 ? -18.559 0.464 29.941 1.00 53.44 91 ILE A N 1
ATOM 757 C CA . ILE A 1 91 ? -18.479 1.002 28.563 1.00 53.44 91 ILE A CA 1
ATOM 758 C C . ILE A 1 91 ? -17.015 1.162 28.121 1.00 53.44 91 ILE A C 1
ATOM 760 O O . ILE A 1 91 ? -16.705 0.922 26.951 1.00 53.44 91 ILE A O 1
ATOM 764 N N . LYS A 1 92 ? -16.114 1.498 29.059 1.00 56.00 92 LYS A N 1
ATOM 765 C CA . LYS A 1 92 ? -14.663 1.593 28.822 1.00 56.00 92 LYS A CA 1
ATOM 766 C C . LYS A 1 92 ? -14.119 0.278 28.244 1.00 56.00 92 LYS A C 1
ATOM 768 O O . LYS A 1 92 ? -13.309 0.324 27.325 1.00 56.00 92 LYS A O 1
ATOM 773 N N . ASP A 1 93 ? -14.650 -0.862 28.693 1.00 64.81 93 ASP A N 1
ATOM 774 C CA . ASP A 1 93 ? -14.192 -2.202 28.303 1.00 64.81 93 ASP A CA 1
ATOM 775 C C . ASP A 1 93 ? -14.410 -2.538 26.820 1.00 64.81 93 ASP A C 1
ATOM 777 O O . ASP A 1 93 ? -13.533 -3.100 26.174 1.00 64.81 93 ASP A O 1
ATOM 781 N N . ILE A 1 94 ? -15.556 -2.186 26.225 1.00 65.62 94 ILE A N 1
ATOM 782 C CA . ILE A 1 94 ? -15.818 -2.547 24.817 1.00 65.62 94 ILE A CA 1
ATOM 783 C C . ILE A 1 94 ? -14.895 -1.761 23.882 1.00 65.62 94 ILE A C 1
ATOM 785 O O . ILE A 1 94 ? -14.370 -2.312 22.912 1.00 65.62 94 ILE A O 1
ATOM 789 N N . TYR A 1 95 ? -14.669 -0.481 24.181 1.00 66.69 95 TYR A N 1
ATOM 790 C CA . TYR A 1 95 ? -13.771 0.359 23.398 1.00 66.69 95 TYR A CA 1
ATOM 791 C C . TYR A 1 95 ? -12.324 -0.142 23.487 1.00 66.69 95 TYR A C 1
ATOM 793 O O . TYR A 1 95 ? -11.679 -0.331 22.455 1.00 66.69 95 TYR A O 1
ATOM 801 N N . THR A 1 96 ? -11.825 -0.429 24.694 1.00 69.50 96 THR A N 1
ATOM 802 C CA . THR A 1 96 ? -10.455 -0.930 24.896 1.00 69.50 96 THR A CA 1
ATOM 803 C C . THR A 1 96 ? -10.226 -2.305 24.272 1.00 69.50 96 THR A C 1
ATOM 805 O O . THR A 1 96 ? -9.133 -2.562 23.775 1.00 69.50 96 THR A O 1
ATOM 808 N N . LEU A 1 97 ? -11.244 -3.168 24.224 1.00 70.06 97 LEU A N 1
ATOM 809 C CA . LEU A 1 97 ? -11.165 -4.475 23.558 1.00 70.06 97 LEU A CA 1
ATOM 810 C C . LEU A 1 97 ? -11.177 -4.373 22.024 1.00 70.06 97 LEU A C 1
ATOM 812 O O . LEU A 1 97 ? -10.649 -5.247 21.336 1.00 70.06 97 LEU A O 1
ATOM 816 N N . THR A 1 98 ? -11.768 -3.310 21.480 1.00 73.44 98 THR A N 1
ATOM 817 C CA . THR A 1 98 ? -12.004 -3.152 20.039 1.00 73.44 98 THR A CA 1
ATOM 818 C C . THR A 1 98 ? -10.877 -2.411 19.324 1.00 73.44 98 THR A C 1
ATOM 820 O O . THR A 1 98 ? -10.480 -2.805 18.225 1.00 73.44 98 THR A O 1
ATOM 823 N N . GLN A 1 99 ? -10.331 -1.361 19.947 1.00 78.56 99 GLN A N 1
ATOM 824 C CA . GLN A 1 99 ? -9.291 -0.522 19.340 1.00 78.56 99 GLN A CA 1
ATOM 825 C C . GLN A 1 99 ? -8.065 -1.299 18.839 1.00 78.56 99 GLN A C 1
ATOM 827 O O . GLN A 1 99 ? -7.680 -1.079 17.693 1.00 78.56 99 GLN A O 1
ATOM 832 N N . PRO A 1 100 ? -7.517 -2.289 19.575 1.00 83.06 100 PRO A N 1
ATOM 833 C CA . PRO A 1 100 ? -6.367 -3.051 19.092 1.00 83.06 100 PRO A CA 1
ATOM 834 C C . PRO A 1 100 ? -6.617 -3.758 17.753 1.00 83.06 100 PRO A C 1
ATOM 836 O O . PRO A 1 100 ? -5.690 -3.948 16.969 1.00 83.06 100 PRO A O 1
ATOM 839 N N . SER A 1 101 ? -7.861 -4.163 17.479 1.00 80.06 101 SER A N 1
ATOM 840 C CA . SER A 1 101 ? -8.227 -4.805 16.214 1.00 80.06 101 SER A CA 1
ATOM 841 C C . SER A 1 101 ? -8.292 -3.791 15.071 1.00 80.06 101 SER A C 1
ATOM 843 O O . SER A 1 101 ? -7.765 -4.057 13.992 1.00 80.06 101 SER A O 1
ATOM 845 N N . LEU A 1 102 ? -8.876 -2.614 15.313 1.00 83.62 102 LEU A N 1
ATOM 846 C CA . LEU A 1 102 ? -8.919 -1.525 14.332 1.00 83.62 102 LEU A CA 1
ATOM 847 C C . LEU A 1 102 ? -7.514 -0.996 14.021 1.00 83.62 102 LEU A C 1
ATOM 849 O O . LEU A 1 102 ? -7.171 -0.821 12.853 1.00 83.62 102 LEU A O 1
ATOM 853 N N . ASP A 1 103 ? -6.673 -0.837 15.043 1.00 84.75 103 ASP A N 1
ATOM 854 C CA . ASP A 1 103 ? -5.288 -0.392 14.898 1.00 84.75 103 ASP A CA 1
ATOM 855 C C . ASP A 1 103 ? -4.462 -1.367 14.054 1.00 84.75 103 ASP A C 1
ATOM 857 O O . ASP A 1 103 ? -3.704 -0.938 13.186 1.00 84.75 103 ASP A O 1
ATOM 861 N N . ARG A 1 104 ? -4.644 -2.683 14.231 1.00 85.12 104 ARG A N 1
ATOM 862 C CA . ARG A 1 104 ? -3.991 -3.696 13.383 1.00 85.12 104 ARG A CA 1
ATOM 863 C C . ARG A 1 104 ? -4.385 -3.556 11.914 1.00 85.12 104 ARG A C 1
ATOM 865 O O . ARG A 1 104 ? -3.515 -3.617 11.050 1.00 85.12 104 ARG A O 1
ATOM 872 N N . ILE A 1 105 ? -5.668 -3.335 11.621 1.00 86.31 105 ILE A N 1
ATOM 873 C CA . ILE A 1 105 ? -6.133 -3.141 10.238 1.00 86.31 105 ILE A CA 1
ATOM 874 C C . ILE A 1 105 ? -5.577 -1.830 9.667 1.00 86.31 105 ILE A C 1
ATOM 876 O O . ILE A 1 105 ? -5.108 -1.812 8.531 1.00 86.31 105 ILE A O 1
ATOM 880 N N . ARG A 1 106 ? -5.562 -0.739 10.447 1.00 86.62 106 ARG A N 1
ATOM 881 C CA . ARG A 1 106 ? -4.964 0.547 10.035 1.00 86.62 106 ARG A CA 1
ATOM 882 C C . ARG A 1 106 ? -3.480 0.405 9.714 1.00 86.62 106 ARG A C 1
ATOM 884 O O . ARG A 1 106 ? -3.022 0.896 8.681 1.00 86.62 106 ARG A O 1
ATOM 891 N N . GLN A 1 107 ? -2.741 -0.306 10.562 1.00 88.12 107 GLN A N 1
ATOM 892 C CA . GLN A 1 107 ? -1.326 -0.596 10.341 1.00 88.12 107 GLN A CA 1
ATOM 893 C C . GLN A 1 107 ? -1.114 -1.405 9.062 1.00 88.12 107 GLN A C 1
ATOM 895 O O . GLN A 1 107 ? -0.220 -1.074 8.281 1.00 88.12 107 GLN A O 1
ATOM 900 N N . GLU A 1 108 ? -1.952 -2.411 8.807 1.00 86.38 108 GLU A N 1
ATOM 901 C CA . GLU A 1 108 ? -1.855 -3.208 7.586 1.00 86.38 108 GLU A CA 1
ATOM 902 C C . GLU A 1 108 ? -2.173 -2.365 6.345 1.00 86.38 108 GLU A C 1
ATOM 904 O O . GLU A 1 108 ? -1.384 -2.362 5.404 1.00 86.38 108 GLU A O 1
ATOM 909 N N . ILE A 1 109 ? -3.230 -1.543 6.367 1.00 87.56 109 ILE A N 1
ATOM 910 C CA . ILE A 1 109 ? -3.543 -0.588 5.287 1.00 87.56 109 ILE A CA 1
ATOM 911 C C . ILE A 1 109 ? -2.350 0.327 5.001 1.00 87.56 109 ILE A C 1
ATOM 913 O O . ILE A 1 109 ? -1.961 0.497 3.846 1.00 87.56 109 ILE A O 1
ATOM 917 N N . SER A 1 110 ? -1.739 0.898 6.040 1.00 87.81 110 SER A N 1
ATOM 918 C CA . SER A 1 110 ? -0.577 1.776 5.885 1.00 87.81 110 SER A CA 1
ATOM 919 C C . SER A 1 110 ? 0.636 1.027 5.317 1.00 87.81 110 SER A C 1
ATOM 921 O O . SER A 1 110 ? 1.328 1.518 4.421 1.00 87.81 110 SER A O 1
ATOM 923 N N . SER A 1 111 ? 0.864 -0.206 5.774 1.00 87.88 111 SER A N 1
ATOM 924 C CA . SER A 1 111 ? 1.912 -1.089 5.260 1.00 87.88 111 SER A CA 1
ATOM 925 C C . SER A 1 111 ? 1.701 -1.430 3.780 1.00 87.88 111 SER A C 1
ATOM 927 O O . SER A 1 111 ? 2.640 -1.336 2.984 1.00 87.88 111 SER A O 1
ATOM 929 N N . LEU A 1 112 ? 0.473 -1.777 3.376 1.00 87.94 112 LEU A N 1
ATOM 930 C CA . LEU A 1 112 ? 0.101 -1.992 1.975 1.00 87.94 112 LEU A CA 1
ATOM 931 C C . LEU A 1 112 ? 0.294 -0.731 1.141 1.00 87.94 112 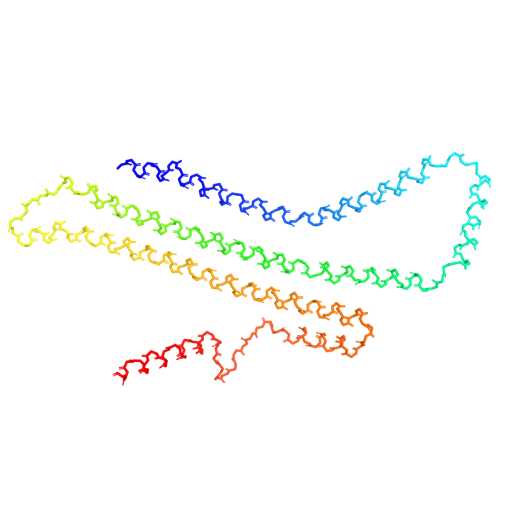LEU A C 1
ATOM 933 O O . LEU A 1 112 ? 0.912 -0.810 0.083 1.00 87.94 112 LEU A O 1
ATOM 937 N N . ALA A 1 113 ? -0.179 0.421 1.618 1.00 87.62 113 ALA A N 1
ATOM 938 C CA . ALA A 1 113 ? -0.042 1.691 0.913 1.00 87.62 113 ALA A CA 1
ATOM 939 C C . ALA A 1 113 ? 1.430 1.998 0.645 1.00 87.62 113 ALA A C 1
ATOM 941 O O . ALA A 1 113 ? 1.808 2.293 -0.486 1.00 87.62 113 ALA A O 1
ATOM 942 N N . ARG A 1 114 ? 2.288 1.821 1.654 1.00 87.44 114 ARG A N 1
ATOM 943 C CA . ARG A 1 114 ? 3.731 2.010 1.516 1.00 87.44 114 ARG A CA 1
ATOM 944 C C . ARG A 1 114 ? 4.345 1.051 0.499 1.00 87.44 114 ARG A C 1
ATOM 946 O O . ARG A 1 114 ? 5.083 1.500 -0.375 1.00 87.44 114 ARG A O 1
ATOM 953 N N . ARG A 1 115 ? 4.042 -0.250 0.592 1.00 88.56 115 ARG A N 1
ATOM 954 C CA . ARG A 1 115 ? 4.520 -1.263 -0.370 1.00 88.56 115 ARG A CA 1
ATOM 955 C C . ARG A 1 115 ? 4.071 -0.925 -1.795 1.00 88.56 115 ARG A C 1
ATOM 957 O O . ARG A 1 115 ? 4.888 -0.959 -2.710 1.00 88.56 115 ARG A O 1
ATOM 964 N N . GLY A 1 116 ? 2.816 -0.513 -1.964 1.00 89.19 116 GLY A N 1
ATOM 965 C CA . GLY A 1 116 ? 2.270 -0.043 -3.232 1.00 89.19 116 GLY A CA 1
ATOM 966 C C . GLY A 1 116 ? 3.040 1.156 -3.786 1.00 89.19 116 GLY A C 1
ATOM 967 O O . GLY A 1 116 ? 3.492 1.113 -4.929 1.00 89.19 116 GLY A O 1
ATOM 968 N N . THR A 1 117 ? 3.235 2.210 -2.990 1.00 88.69 117 THR A N 1
ATOM 969 C CA . THR A 1 117 ? 3.952 3.413 -3.437 1.00 88.69 117 THR A CA 1
ATOM 970 C C . THR A 1 117 ? 5.412 3.108 -3.788 1.00 88.69 117 THR A C 1
ATOM 972 O O . THR A 1 117 ? 5.924 3.644 -4.767 1.00 88.69 117 THR A O 1
ATOM 975 N N . VAL A 1 118 ? 6.080 2.212 -3.050 1.00 90.75 118 VAL A N 1
ATOM 976 C CA . VAL A 1 118 ? 7.432 1.732 -3.392 1.00 90.75 118 VAL A CA 1
ATOM 977 C C . VAL A 1 118 ? 7.439 1.013 -4.738 1.00 90.75 118 VAL A C 1
ATOM 979 O O . VAL A 1 118 ? 8.272 1.336 -5.582 1.00 90.75 118 VAL A O 1
ATOM 982 N N . ASN A 1 119 ? 6.493 0.101 -4.975 1.00 91.25 119 ASN A N 1
ATOM 983 C CA . ASN A 1 119 ? 6.379 -0.590 -6.260 1.00 91.25 119 ASN A CA 1
ATOM 984 C C . ASN A 1 119 ? 6.197 0.413 -7.407 1.00 91.25 119 ASN A C 1
ATOM 986 O O . ASN A 1 119 ? 6.931 0.361 -8.391 1.00 91.25 119 ASN A O 1
ATOM 990 N N . LEU A 1 120 ? 5.294 1.385 -7.252 1.00 92.00 120 LEU A N 1
ATOM 991 C CA . LEU A 1 120 ? 5.084 2.431 -8.252 1.00 92.00 120 LEU A CA 1
ATOM 992 C C . LEU A 1 120 ? 6.358 3.250 -8.512 1.00 92.00 120 LEU A C 1
ATOM 994 O O . LEU A 1 120 ? 6.716 3.490 -9.665 1.00 92.00 120 LEU A O 1
ATOM 998 N N . PHE A 1 121 ? 7.064 3.654 -7.454 1.00 91.75 121 PHE A N 1
ATOM 999 C C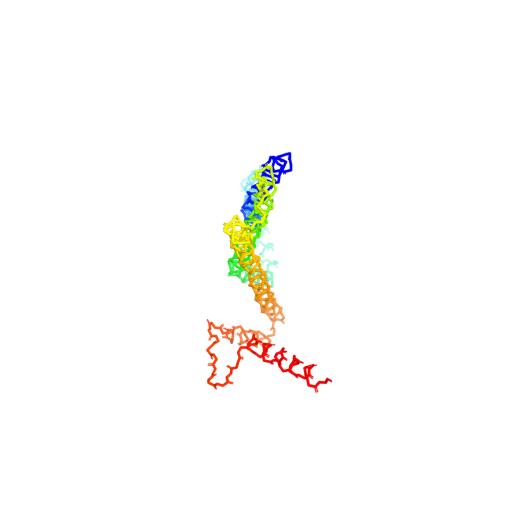A . PHE A 1 121 ? 8.298 4.429 -7.570 1.00 91.75 121 PHE A CA 1
ATOM 1000 C C . PHE A 1 121 ? 9.394 3.668 -8.328 1.00 91.75 121 PHE A C 1
ATOM 1002 O O . PHE A 1 121 ? 10.087 4.250 -9.168 1.00 91.75 121 PHE A O 1
ATOM 1009 N N . ILE A 1 122 ? 9.520 2.359 -8.084 1.00 90.38 122 ILE A N 1
ATOM 1010 C CA . ILE A 1 122 ? 10.440 1.484 -8.821 1.00 90.38 122 ILE A CA 1
ATOM 1011 C C . ILE A 1 122 ? 10.071 1.457 -10.308 1.00 90.38 122 ILE A C 1
ATOM 1013 O O . ILE A 1 122 ? 10.950 1.671 -11.141 1.00 90.38 122 ILE A O 1
ATOM 1017 N N . GLY A 1 123 ? 8.792 1.270 -10.653 1.00 91.50 123 GLY A N 1
ATOM 1018 C CA . GLY A 1 123 ? 8.339 1.256 -12.050 1.00 91.50 123 GLY A CA 1
ATOM 1019 C C . GLY A 1 123 ? 8.623 2.571 -12.788 1.00 91.50 123 GLY A C 1
ATOM 1020 O O . GLY A 1 123 ? 9.154 2.565 -13.902 1.00 91.50 123 GLY A O 1
ATOM 1021 N N . ILE A 1 12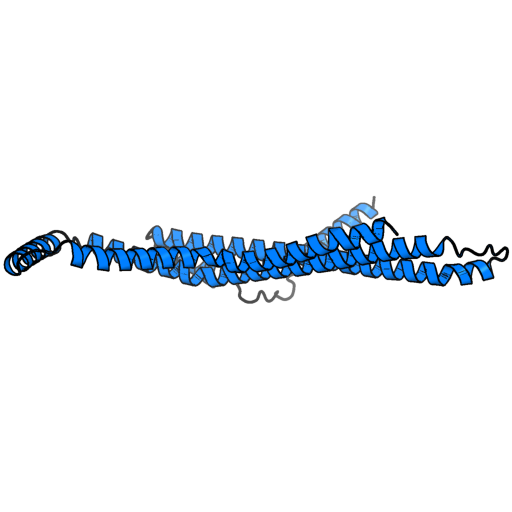4 ? 8.365 3.713 -12.138 1.00 91.19 124 ILE A N 1
ATOM 1022 C CA . ILE A 1 124 ? 8.666 5.046 -12.691 1.00 91.19 124 ILE A CA 1
ATOM 1023 C C . ILE A 1 124 ? 10.172 5.205 -12.916 1.00 91.19 124 ILE A C 1
ATOM 1025 O O . ILE A 1 124 ? 10.600 5.624 -13.992 1.00 91.19 124 ILE A O 1
ATOM 1029 N N . THR A 1 125 ? 10.982 4.838 -11.922 1.00 90.44 125 THR A N 1
ATOM 1030 C CA . THR A 1 125 ? 12.445 4.931 -12.010 1.00 90.44 125 THR A CA 1
ATOM 1031 C C . THR A 1 125 ? 12.982 4.066 -13.150 1.00 90.44 125 THR A C 1
ATOM 1033 O O . THR A 1 125 ? 13.816 4.527 -13.928 1.00 90.44 125 THR A O 1
ATOM 1036 N N . LEU A 1 126 ? 12.468 2.842 -13.302 1.00 91.31 126 LEU A N 1
ATOM 1037 C CA . LEU A 1 126 ? 12.866 1.932 -14.373 1.00 91.31 126 LEU A CA 1
ATOM 1038 C C . LEU A 1 126 ? 12.508 2.492 -15.757 1.00 91.31 126 LEU A C 1
ATOM 1040 O O . LEU A 1 126 ? 13.325 2.439 -16.673 1.00 91.31 126 LEU A O 1
ATOM 1044 N N . SER A 1 127 ? 11.328 3.100 -15.887 1.00 91.19 127 SER A N 1
ATOM 1045 C CA . SER A 1 127 ? 10.880 3.742 -17.130 1.00 91.19 127 SER A CA 1
ATOM 1046 C C . SER A 1 127 ? 11.784 4.916 -17.518 1.00 91.19 127 SER A C 1
ATOM 1048 O O . SER A 1 127 ? 12.223 5.022 -18.664 1.00 91.19 127 SER A O 1
ATOM 1050 N N . ILE A 1 128 ? 12.135 5.771 -16.551 1.00 90.88 128 ILE A N 1
ATOM 1051 C CA . ILE A 1 128 ? 13.061 6.895 -16.761 1.00 90.88 128 ILE A CA 1
ATOM 1052 C C . ILE A 1 128 ? 14.445 6.387 -17.178 1.00 90.88 128 ILE A C 1
ATOM 1054 O O . ILE A 1 128 ? 15.054 6.950 -18.089 1.00 90.88 128 ILE A O 1
ATOM 1058 N N . LEU A 1 129 ? 14.933 5.313 -16.552 1.00 89.06 129 LEU A N 1
ATOM 1059 C CA . LEU A 1 129 ? 16.192 4.672 -16.929 1.00 89.06 129 LEU A CA 1
ATOM 1060 C C . LEU A 1 129 ? 16.146 4.105 -18.353 1.00 89.06 129 LEU A C 1
ATOM 1062 O O . LEU A 1 129 ? 17.113 4.279 -19.089 1.00 89.06 129 LEU A O 1
ATOM 1066 N N . GLY A 1 130 ? 15.036 3.489 -18.768 1.00 89.75 130 GLY A N 1
ATOM 1067 C CA . GLY A 1 130 ? 14.851 2.994 -20.136 1.00 89.75 130 GLY A CA 1
ATOM 1068 C C . GLY A 1 130 ? 14.896 4.110 -21.180 1.00 89.75 130 GLY A C 1
ATOM 1069 O O . GLY A 1 130 ? 15.622 4.011 -22.171 1.00 89.75 130 GLY A O 1
ATOM 1070 N N . VAL A 1 131 ? 14.199 5.220 -20.924 1.00 90.62 131 VAL A N 1
ATOM 1071 C CA . VAL A 1 131 ? 14.245 6.411 -21.789 1.00 90.62 131 VAL A CA 1
ATOM 1072 C C . VAL A 1 131 ? 15.654 7.002 -21.827 1.00 90.62 131 VAL A C 1
ATOM 1074 O O . VAL A 1 131 ? 16.167 7.329 -22.898 1.00 90.62 131 VAL A O 1
ATOM 1077 N N . PHE A 1 132 ? 16.313 7.113 -20.672 1.00 89.19 132 PHE A N 1
ATOM 1078 C CA . PHE A 1 132 ? 17.679 7.618 -20.599 1.00 89.19 132 PHE A CA 1
ATOM 1079 C C . PHE A 1 132 ? 18.661 6.724 -21.362 1.00 89.19 132 PHE A C 1
ATOM 1081 O O . PHE A 1 132 ? 19.494 7.245 -22.101 1.00 89.19 132 PHE A O 1
ATOM 1088 N N . TYR A 1 133 ? 18.535 5.402 -21.229 1.00 88.19 133 TYR A N 1
ATOM 1089 C CA . TYR A 1 133 ? 19.322 4.432 -21.983 1.00 88.19 133 TYR A CA 1
ATOM 1090 C C . TYR A 1 133 ? 19.166 4.663 -23.487 1.00 88.19 133 TYR A C 1
ATOM 1092 O O . TYR A 1 133 ? 20.170 4.823 -24.180 1.00 88.19 133 TYR A O 1
ATOM 1100 N N . LEU A 1 134 ? 17.930 4.785 -23.985 1.00 88.19 134 LEU A N 1
ATOM 1101 C CA . LEU A 1 134 ? 17.684 5.054 -25.402 1.00 88.19 134 LEU A CA 1
ATOM 1102 C C . LEU A 1 134 ? 18.367 6.341 -25.866 1.00 88.19 134 LEU A C 1
ATOM 1104 O O . LEU A 1 134 ? 19.118 6.302 -26.840 1.00 88.19 134 LEU A O 1
ATOM 1108 N N . ILE A 1 135 ? 18.182 7.445 -25.135 1.00 89.69 135 ILE A N 1
ATOM 1109 C CA . ILE A 1 135 ? 18.816 8.735 -25.445 1.00 89.69 135 ILE A CA 1
ATOM 1110 C C . ILE A 1 135 ? 20.346 8.609 -25.454 1.00 89.69 135 ILE A C 1
ATOM 1112 O O . ILE A 1 135 ? 21.001 9.122 -26.359 1.00 89.69 135 ILE A O 1
ATOM 1116 N N . ALA A 1 136 ? 20.925 7.899 -24.484 1.00 87.38 136 ALA A N 1
ATOM 1117 C CA . ALA A 1 136 ? 22.367 7.692 -24.386 1.00 87.38 136 ALA A CA 1
ATOM 1118 C C . ALA A 1 136 ? 22.936 6.844 -25.538 1.00 87.38 136 ALA A C 1
ATOM 1120 O O . ALA A 1 136 ? 24.121 6.957 -25.843 1.00 87.38 136 ALA A O 1
ATOM 1121 N N . THR A 1 137 ? 22.116 6.024 -26.205 1.00 85.75 137 THR A N 1
ATOM 1122 C CA . THR A 1 137 ? 22.550 5.243 -27.376 1.00 85.75 137 THR A CA 1
ATOM 1123 C C . THR A 1 137 ? 22.510 6.010 -28.703 1.00 85.75 137 THR A C 1
ATOM 1125 O O . THR A 1 137 ? 23.077 5.523 -29.685 1.00 85.75 137 THR A O 1
ATOM 1128 N N . ILE A 1 138 ? 21.891 7.200 -28.748 1.00 84.19 138 ILE A N 1
ATOM 1129 C CA . ILE A 1 138 ? 21.770 8.031 -29.963 1.00 84.19 138 ILE A CA 1
ATOM 1130 C C . ILE A 1 138 ? 23.137 8.468 -30.529 1.00 84.19 138 ILE A C 1
ATOM 1132 O O . ILE A 1 138 ? 23.337 8.337 -31.734 1.00 84.19 138 ILE A O 1
ATOM 1136 N N . PRO A 1 139 ? 24.113 8.937 -29.726 1.00 82.19 139 PRO A N 1
ATOM 1137 C CA . PRO A 1 139 ? 25.397 9.405 -30.260 1.00 82.19 139 PRO A CA 1
ATOM 1138 C C . PRO A 1 139 ? 26.234 8.314 -30.942 1.00 82.19 139 PRO A C 1
ATOM 1140 O O . PRO A 1 139 ? 27.089 8.624 -31.761 1.00 82.19 139 PRO A O 1
ATOM 1143 N N . ASN A 1 140 ? 25.989 7.041 -30.620 1.00 76.12 140 ASN A N 1
ATOM 1144 C CA . ASN A 1 140 ? 26.758 5.905 -31.135 1.00 76.12 140 ASN A CA 1
ATOM 1145 C C . ASN A 1 140 ? 26.112 5.246 -32.362 1.00 76.12 140 ASN A C 1
ATOM 1147 O O . ASN A 1 140 ? 26.490 4.123 -32.710 1.00 76.12 140 ASN A O 1
ATOM 1151 N N . ILE A 1 141 ? 25.116 5.892 -32.984 1.00 78.69 141 ILE A N 1
ATOM 1152 C CA . ILE A 1 141 ? 24.421 5.370 -34.165 1.00 78.69 141 ILE A CA 1
ATOM 1153 C C . ILE A 1 141 ? 25.407 5.251 -35.330 1.00 78.69 141 ILE A C 1
ATOM 1155 O O . ILE A 1 141 ? 25.949 6.235 -35.822 1.00 78.69 141 ILE A O 1
ATOM 1159 N N . THR A 1 142 ? 25.614 4.016 -35.778 1.00 79.12 142 THR A N 1
ATOM 1160 C CA . THR A 1 142 ? 26.313 3.700 -37.025 1.00 79.12 142 THR A CA 1
ATOM 1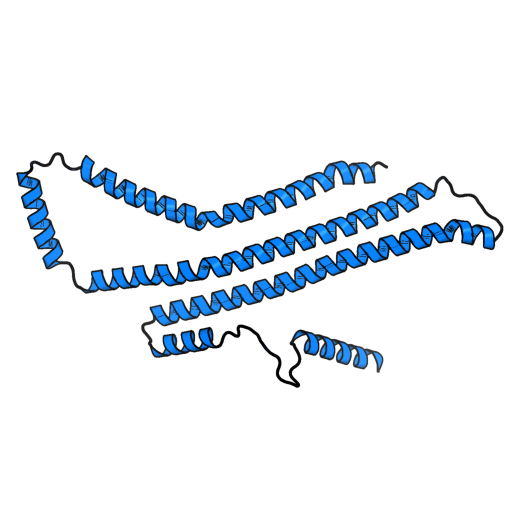161 C C . THR A 1 142 ? 25.268 3.513 -38.118 1.00 79.12 142 THR A C 1
ATOM 1163 O O . THR A 1 142 ? 24.261 2.833 -37.917 1.00 79.12 142 THR A O 1
ATOM 1166 N N . LEU A 1 143 ? 25.468 4.169 -39.262 1.00 79.00 143 LEU A N 1
ATOM 1167 C CA . LEU A 1 143 ? 24.561 4.068 -40.402 1.00 79.00 143 LEU A CA 1
ATOM 1168 C C . LEU A 1 143 ? 24.906 2.803 -41.192 1.00 79.00 143 LEU A C 1
ATOM 1170 O O . LEU A 1 143 ? 25.906 2.767 -41.905 1.00 79.00 143 LEU A O 1
ATOM 1174 N N . TYR A 1 144 ? 24.083 1.767 -41.048 1.00 82.81 144 TYR A N 1
ATOM 1175 C CA . TYR A 1 144 ? 24.162 0.567 -41.877 1.00 82.81 144 TYR A CA 1
ATOM 1176 C C . TYR A 1 144 ? 23.258 0.731 -43.095 1.00 82.81 144 TYR A C 1
ATOM 1178 O O . TYR A 1 144 ? 22.096 1.110 -42.962 1.00 82.81 144 TYR A O 1
ATOM 1186 N N . THR A 1 145 ? 23.791 0.439 -44.278 1.00 84.31 145 THR A N 1
ATOM 1187 C CA . THR A 1 145 ? 23.036 0.420 -45.539 1.00 84.31 145 THR A CA 1
ATOM 1188 C C . THR A 1 145 ? 22.370 -0.929 -45.802 1.00 84.31 145 THR A C 1
ATOM 1190 O O . THR A 1 145 ? 21.431 -0.994 -46.589 1.00 84.31 145 THR A O 1
ATOM 1193 N N . ASP A 1 146 ? 22.836 -1.991 -45.136 1.00 92.50 146 ASP A N 1
ATOM 1194 C CA . ASP A 1 146 ? 22.312 -3.347 -45.278 1.00 92.50 146 ASP A CA 1
ATOM 1195 C C . ASP A 1 146 ? 21.301 -3.693 -44.168 1.00 92.50 146 ASP A C 1
ATOM 1197 O O . ASP A 1 146 ? 21.533 -3.438 -42.978 1.00 92.50 146 ASP A O 1
ATOM 1201 N N . TYR A 1 147 ? 20.170 -4.290 -44.555 1.00 89.06 147 TYR A N 1
ATOM 1202 C CA . TYR A 1 147 ? 19.048 -4.586 -43.656 1.00 89.06 147 TYR A CA 1
ATOM 1203 C C . TYR A 1 147 ? 19.402 -5.566 -42.520 1.00 89.06 147 TYR A C 1
ATOM 1205 O O . TYR A 1 147 ? 19.032 -5.288 -41.375 1.00 89.06 147 TYR A O 1
ATOM 1213 N N . PRO A 1 148 ? 20.124 -6.683 -42.752 1.00 91.94 148 PRO A N 1
ATOM 1214 C CA . PRO A 1 148 ? 20.515 -7.608 -41.691 1.00 91.94 148 PRO A CA 1
ATOM 1215 C C . PRO A 1 148 ? 21.404 -6.946 -40.634 1.00 91.94 148 PRO A C 1
ATOM 1217 O O . PRO A 1 148 ? 21.170 -7.120 -39.438 1.00 91.94 148 PRO A O 1
ATOM 1220 N N . SER A 1 149 ? 22.387 -6.141 -41.049 1.00 89.06 149 SER A N 1
ATOM 1221 C CA . SER A 1 149 ? 23.274 -5.422 -40.124 1.00 89.06 149 SER A CA 1
ATOM 1222 C C . SER A 1 149 ? 22.510 -4.421 -39.256 1.00 89.06 149 SER A C 1
ATOM 1224 O O . SER A 1 149 ? 22.783 -4.308 -38.061 1.00 89.06 149 SER A O 1
ATOM 1226 N N . LEU A 1 150 ? 21.502 -3.753 -39.826 1.00 88.38 150 LEU A N 1
ATOM 1227 C CA . LEU A 1 150 ? 20.615 -2.857 -39.090 1.00 88.38 150 LEU A CA 1
ATOM 1228 C C . LEU A 1 150 ? 19.815 -3.619 -38.020 1.00 88.38 150 LEU A C 1
ATOM 1230 O O . LEU A 1 150 ? 19.754 -3.181 -36.870 1.00 88.38 150 LEU A O 1
ATOM 1234 N N . ILE A 1 151 ? 19.256 -4.786 -38.356 1.00 90.38 151 ILE A N 1
ATOM 1235 C CA . ILE A 1 151 ? 18.502 -5.614 -37.401 1.00 90.38 151 ILE A CA 1
ATOM 1236 C C . ILE A 1 151 ? 19.394 -6.058 -36.240 1.00 90.38 151 ILE A C 1
ATOM 1238 O O . ILE A 1 151 ? 19.018 -5.847 -35.090 1.00 90.38 151 ILE A O 1
ATOM 1242 N N . TYR A 1 152 ? 20.585 -6.608 -36.498 1.00 90.38 152 TYR A N 1
ATOM 1243 C CA . TYR A 1 152 ? 21.498 -7.030 -35.425 1.00 90.38 152 TYR A CA 1
ATOM 1244 C C . TYR A 1 152 ? 21.908 -5.880 -34.503 1.00 90.38 152 TYR A C 1
ATOM 1246 O O . TYR A 1 152 ? 22.104 -6.081 -33.305 1.00 90.38 152 TYR A O 1
ATOM 1254 N N . TYR A 1 153 ? 22.002 -4.669 -35.047 1.00 87.19 153 TYR A N 1
ATOM 1255 C CA . TYR A 1 153 ? 22.356 -3.482 -34.287 1.00 87.19 153 TYR A CA 1
ATOM 1256 C C . TYR A 1 153 ? 21.214 -2.969 -33.391 1.00 87.19 153 TYR A C 1
ATOM 1258 O O . TYR A 1 153 ? 21.450 -2.579 -32.243 1.00 87.19 153 TYR A O 1
ATOM 1266 N N . PHE A 1 154 ? 19.969 -2.971 -33.884 1.00 88.31 154 PHE A N 1
ATOM 1267 C CA . PHE A 1 154 ? 18.812 -2.448 -33.144 1.00 88.31 154 PHE A CA 1
ATOM 1268 C C . PHE A 1 154 ? 18.101 -3.487 -32.273 1.00 88.31 154 PHE A C 1
ATOM 1270 O O . PHE A 1 154 ? 17.544 -3.118 -31.237 1.00 88.31 154 PHE A O 1
ATOM 1277 N N . LEU A 1 155 ? 18.139 -4.770 -32.639 1.00 92.06 155 LEU A N 1
ATOM 1278 C CA . LEU A 1 155 ? 17.414 -5.838 -31.948 1.00 92.06 155 LEU A CA 1
ATOM 1279 C C . LEU A 1 155 ? 17.721 -5.895 -30.438 1.00 92.06 155 LEU A C 1
ATOM 1281 O O . LEU A 1 155 ? 16.768 -5.895 -29.658 1.00 92.06 155 LEU A O 1
ATOM 1285 N N . PRO A 1 156 ? 18.989 -5.845 -29.976 1.00 90.31 156 PRO A N 1
ATOM 1286 C CA . PRO A 1 156 ? 19.284 -5.863 -28.543 1.00 90.31 156 PRO A CA 1
ATOM 1287 C C . PRO A 1 156 ? 18.682 -4.669 -27.789 1.00 90.31 156 PRO A C 1
ATOM 1289 O O . PRO A 1 156 ? 18.217 -4.818 -26.662 1.00 90.31 156 PRO A O 1
ATOM 1292 N N . ARG A 1 157 ? 18.639 -3.484 -28.416 1.00 88.56 157 ARG A N 1
ATOM 1293 C CA . ARG A 1 157 ? 18.082 -2.263 -27.808 1.00 88.56 157 ARG A CA 1
ATOM 1294 C C . ARG A 1 157 ? 16.577 -2.374 -27.647 1.00 88.56 157 ARG A C 1
ATOM 1296 O O . ARG A 1 157 ? 16.052 -2.057 -26.586 1.00 88.56 157 ARG A O 1
ATOM 1303 N N . VAL A 1 158 ? 15.899 -2.851 -28.690 1.00 91.00 158 VAL A N 1
ATOM 1304 C CA . VAL A 1 158 ? 14.449 -3.067 -28.673 1.00 91.00 158 VAL A CA 1
ATOM 1305 C C . VAL A 1 158 ? 14.078 -4.093 -27.606 1.00 91.00 158 VAL A C 1
ATOM 1307 O O . VAL A 1 158 ? 13.169 -3.843 -26.821 1.00 91.00 158 VAL A O 1
ATOM 1310 N N . LEU A 1 159 ? 14.818 -5.202 -27.507 1.00 94.56 159 LEU A N 1
ATOM 1311 C CA . LEU A 1 159 ? 14.584 -6.217 -26.477 1.00 94.56 159 LEU A CA 1
ATOM 1312 C C . LEU A 1 159 ? 14.764 -5.661 -25.058 1.00 94.56 159 LEU A C 1
ATOM 1314 O O . LEU A 1 159 ? 13.932 -5.938 -24.198 1.00 94.56 159 LEU A O 1
ATOM 1318 N N . ILE A 1 160 ? 15.793 -4.839 -24.818 1.00 91.56 160 ILE A N 1
ATOM 1319 C CA . ILE A 1 160 ? 15.998 -4.174 -23.520 1.00 91.56 160 ILE A CA 1
ATOM 1320 C C . ILE A 1 160 ? 14.830 -3.239 -23.187 1.00 91.56 160 ILE A C 1
ATOM 1322 O O . ILE A 1 160 ? 14.347 -3.256 -22.058 1.00 91.56 160 ILE A O 1
ATOM 1326 N N . VAL A 1 161 ? 14.349 -2.447 -24.149 1.00 91.81 161 VAL A N 1
ATOM 1327 C CA . VAL A 1 161 ? 13.211 -1.538 -23.931 1.00 91.81 161 VAL A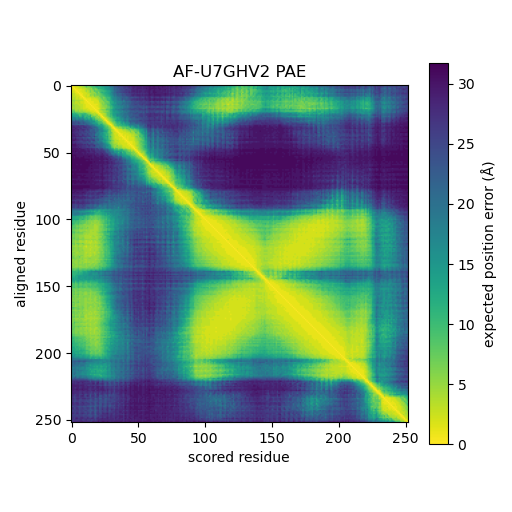 CA 1
ATOM 1328 C C . VAL A 1 161 ? 11.941 -2.318 -23.614 1.00 91.81 161 VAL A C 1
ATOM 1330 O O . VAL A 1 161 ? 11.279 -2.008 -22.630 1.00 91.81 161 VAL A O 1
ATOM 1333 N N . ILE A 1 162 ? 11.631 -3.359 -24.393 1.00 94.12 162 ILE A N 1
ATOM 1334 C CA . ILE A 1 162 ? 10.472 -4.228 -24.146 1.00 94.12 162 ILE A CA 1
ATOM 1335 C C . ILE A 1 162 ? 10.564 -4.862 -22.756 1.00 94.12 162 ILE A C 1
ATOM 1337 O O . ILE A 1 162 ? 9.574 -4.916 -22.031 1.00 94.12 162 ILE A O 1
ATOM 1341 N N . PHE A 1 163 ? 11.753 -5.318 -22.365 1.00 94.75 163 PHE A N 1
ATOM 1342 C CA . PHE A 1 163 ? 11.981 -5.895 -21.048 1.00 94.75 163 PHE A CA 1
ATOM 1343 C C . PHE A 1 163 ? 11.743 -4.869 -19.932 1.00 94.75 163 PHE A C 1
ATOM 1345 O O . PHE A 1 163 ? 11.002 -5.150 -18.993 1.00 94.75 163 PHE A O 1
ATOM 1352 N N . ILE A 1 164 ? 12.307 -3.663 -20.047 1.00 93.12 164 ILE A N 1
ATOM 1353 C CA . ILE A 1 164 ? 12.084 -2.575 -19.083 1.00 93.12 164 ILE A CA 1
ATOM 1354 C C . ILE A 1 164 ? 10.595 -2.223 -18.987 1.00 93.12 164 ILE A C 1
ATOM 1356 O O . ILE A 1 164 ? 10.078 -2.075 -17.879 1.00 93.12 164 ILE A O 1
ATOM 1360 N N . GLU A 1 165 ? 9.896 -2.143 -20.118 1.00 92.75 165 GLU A N 1
ATOM 1361 C CA . GLU A 1 165 ? 8.467 -1.829 -20.166 1.00 92.75 165 GLU A CA 1
ATOM 1362 C C . GLU A 1 165 ? 7.631 -2.911 -19.475 1.00 92.75 165 GLU A C 1
ATOM 1364 O O . GLU A 1 165 ? 6.765 -2.604 -18.656 1.00 92.75 165 GLU A O 1
ATOM 1369 N N . PHE A 1 166 ? 7.939 -4.187 -19.722 1.00 96.00 166 PHE A N 1
ATOM 1370 C CA . PHE A 1 166 ? 7.283 -5.307 -19.053 1.00 96.00 166 PHE A CA 1
ATOM 1371 C C . PHE A 1 166 ? 7.437 -5.228 -17.529 1.00 96.00 166 PHE A C 1
ATOM 1373 O O . PHE A 1 166 ? 6.461 -5.397 -16.796 1.00 96.00 166 PHE A O 1
ATOM 1380 N N . PHE A 1 167 ? 8.641 -4.920 -17.039 1.00 93.31 167 PHE A N 1
ATOM 1381 C CA . PHE A 1 167 ? 8.876 -4.742 -15.606 1.00 93.31 167 PHE A CA 1
ATOM 1382 C C . PHE A 1 167 ? 8.164 -3.509 -15.045 1.00 93.31 167 PHE A C 1
ATOM 1384 O O . PHE A 1 167 ? 7.557 -3.594 -13.978 1.00 93.31 167 PHE A O 1
ATOM 1391 N N . SER A 1 168 ? 8.188 -2.379 -15.752 1.00 93.56 168 SER A N 1
ATOM 1392 C CA . SER A 1 168 ? 7.455 -1.176 -15.346 1.00 93.56 168 SER A CA 1
ATOM 1393 C C . SER A 1 168 ? 5.957 -1.457 -15.204 1.00 93.56 168 SER A C 1
ATOM 1395 O O . SER A 1 168 ? 5.355 -1.171 -14.164 1.00 93.56 168 SER A O 1
ATOM 1397 N N . PHE A 1 169 ? 5.372 -2.125 -16.200 1.00 94.00 169 PHE A N 1
ATOM 1398 C CA . PHE A 1 169 ? 3.977 -2.545 -16.176 1.00 94.00 169 PHE A CA 1
ATOM 1399 C C . PHE A 1 169 ? 3.680 -3.527 -15.035 1.00 94.00 169 PHE A C 1
ATOM 1401 O O . PHE A 1 169 ? 2.666 -3.391 -14.351 1.00 94.00 169 PHE A O 1
ATOM 1408 N N . PHE A 1 170 ? 4.572 -4.485 -14.777 1.00 95.44 170 PHE A N 1
ATOM 1409 C CA . PHE A 1 170 ? 4.457 -5.396 -13.639 1.00 95.44 170 PHE A CA 1
ATOM 1410 C C . PHE A 1 170 ? 4.379 -4.636 -12.303 1.00 95.44 170 PHE A C 1
ATOM 1412 O O . PHE A 1 170 ? 3.483 -4.897 -11.498 1.00 95.44 170 PHE A O 1
ATOM 1419 N N . PHE A 1 171 ? 5.251 -3.648 -12.084 1.00 93.06 171 PHE A N 1
ATOM 1420 C CA . PHE A 1 171 ? 5.237 -2.824 -10.872 1.00 93.06 171 PHE A CA 1
ATOM 1421 C C . PHE A 1 171 ? 3.999 -1.925 -10.769 1.00 93.06 171 PHE A C 1
ATOM 1423 O O . PHE A 1 171 ? 3.443 -1.768 -9.678 1.00 93.06 171 PHE A O 1
ATOM 1430 N N . LEU A 1 172 ? 3.519 -1.385 -11.892 1.00 91.81 172 LEU A N 1
ATOM 1431 C CA . LEU A 1 172 ? 2.260 -0.643 -11.942 1.00 91.81 172 LEU A CA 1
ATOM 1432 C C . LEU A 1 172 ? 1.070 -1.536 -11.561 1.00 91.81 172 LEU A C 1
ATOM 1434 O O . LEU A 1 172 ? 0.191 -1.123 -10.802 1.00 91.81 172 LEU A O 1
ATOM 1438 N N . ASN A 1 173 ? 1.055 -2.779 -12.044 1.00 93.38 173 ASN A N 1
ATOM 1439 C CA . ASN A 1 173 ? 0.014 -3.742 -11.707 1.00 93.38 173 ASN A CA 1
ATOM 1440 C C . ASN A 1 173 ? 0.063 -4.140 -10.221 1.00 93.38 173 ASN A C 1
ATOM 1442 O O . ASN A 1 173 ? -0.981 -4.246 -9.578 1.00 93.38 173 ASN A O 1
ATOM 1446 N N . LEU A 1 174 ? 1.261 -4.290 -9.644 1.00 90.38 174 LEU A N 1
ATOM 1447 C CA . LEU A 1 174 ? 1.424 -4.505 -8.202 1.00 90.38 174 LEU A CA 1
ATOM 1448 C C . LEU A 1 174 ? 0.879 -3.333 -7.378 1.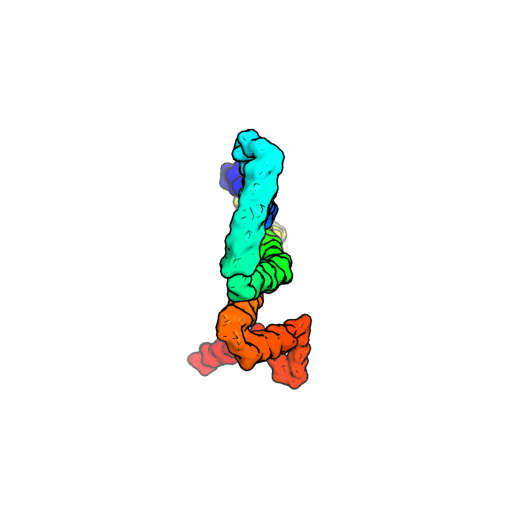00 90.38 174 LEU A C 1
ATOM 1450 O O . LEU A 1 174 ? 0.183 -3.566 -6.393 1.00 90.38 174 LEU A O 1
ATOM 1454 N N . TYR A 1 175 ? 1.151 -2.088 -7.782 1.00 93.50 175 TYR A N 1
ATOM 1455 C CA . TYR A 1 175 ? 0.582 -0.907 -7.127 1.00 93.50 175 TYR A CA 1
ATOM 1456 C C . TYR A 1 175 ? -0.950 -0.927 -7.160 1.00 93.50 175 TYR A C 1
ATOM 1458 O O . TYR A 1 175 ? -1.594 -0.750 -6.125 1.00 93.50 175 TYR A O 1
ATOM 1466 N N . LYS A 1 176 ? -1.534 -1.207 -8.331 1.00 92.12 176 LYS A N 1
ATOM 1467 C CA . LYS A 1 176 ? -2.987 -1.311 -8.491 1.00 92.12 176 LYS A CA 1
ATOM 1468 C C . LYS A 1 176 ? -3.586 -2.375 -7.569 1.00 92.12 176 LYS A C 1
ATOM 1470 O O . LYS A 1 176 ? -4.555 -2.091 -6.875 1.00 92.12 176 LYS A O 1
ATOM 1475 N N . ARG A 1 177 ? -2.976 -3.561 -7.506 1.00 90.69 177 ARG A N 1
ATOM 1476 C CA . ARG A 1 177 ? -3.408 -4.630 -6.599 1.00 90.69 177 ARG A CA 1
ATOM 1477 C C . ARG A 1 177 ? -3.368 -4.193 -5.132 1.00 90.69 177 ARG A C 1
ATOM 1479 O O . ARG A 1 177 ? -4.312 -4.461 -4.399 1.00 90.69 177 ARG A O 1
ATOM 1486 N N . SER A 1 178 ? -2.322 -3.479 -4.710 1.00 88.69 178 SER A N 1
ATOM 1487 C CA . SER A 1 178 ? -2.258 -2.930 -3.349 1.00 88.69 178 SER A CA 1
ATOM 1488 C C . SER A 1 178 ? -3.400 -1.949 -3.062 1.00 88.69 178 SER A C 1
ATOM 1490 O O . SER A 1 178 ? -3.927 -1.960 -1.954 1.00 88.69 178 SER A O 1
ATOM 1492 N N . LEU A 1 179 ? -3.820 -1.128 -4.033 1.00 89.06 179 LEU A N 1
ATOM 1493 C CA . LEU A 1 179 ? -4.980 -0.240 -3.868 1.00 89.06 179 LEU A CA 1
ATOM 1494 C C . LEU A 1 179 ? -6.294 -1.013 -3.707 1.00 89.06 179 LEU A C 1
ATOM 1496 O O . LEU A 1 179 ? -7.124 -0.633 -2.880 1.00 89.06 179 LEU A O 1
ATOM 1500 N N . ASP A 1 180 ? -6.480 -2.087 -4.474 1.00 89.12 180 ASP A N 1
ATOM 1501 C CA . ASP A 1 180 ? -7.670 -2.936 -4.376 1.00 89.12 180 ASP A CA 1
ATOM 1502 C C . ASP A 1 180 ? -7.750 -3.616 -2.996 1.00 89.12 180 ASP A C 1
ATOM 1504 O O . ASP A 1 180 ? -8.799 -3.592 -2.347 1.00 89.12 180 ASP A O 1
ATOM 1508 N N . GLU A 1 181 ? -6.623 -4.124 -2.491 1.00 86.75 181 GLU A N 1
ATOM 1509 C CA . GLU A 1 181 ? -6.522 -4.705 -1.147 1.00 86.75 181 GLU A CA 1
ATOM 1510 C C . GLU A 1 181 ? -6.752 -3.651 -0.043 1.00 86.75 181 GLU A C 1
ATOM 1512 O O . GLU A 1 181 ? -7.488 -3.906 0.909 1.00 86.75 181 GLU A O 1
ATOM 1517 N N . ILE A 1 182 ? -6.211 -2.432 -0.179 1.00 86.06 182 ILE A N 1
ATOM 1518 C CA . ILE A 1 182 ? -6.489 -1.320 0.753 1.00 86.06 182 ILE A CA 1
ATOM 1519 C C 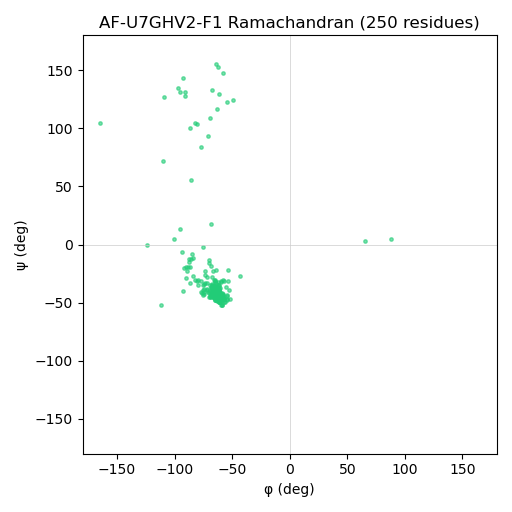. ILE A 1 182 ? -7.985 -1.018 0.808 1.00 86.06 182 ILE A C 1
ATOM 1521 O O . ILE A 1 182 ? -8.543 -0.879 1.896 1.00 86.06 182 ILE A O 1
ATOM 1525 N N . LYS A 1 183 ? -8.646 -0.935 -0.350 1.00 87.06 183 LYS A N 1
ATOM 1526 C CA . LYS A 1 183 ? -10.088 -0.683 -0.427 1.00 87.06 183 LYS A CA 1
ATOM 1527 C C . LYS A 1 183 ? -10.887 -1.791 0.256 1.00 87.06 183 LYS A C 1
ATOM 1529 O O . LYS A 1 183 ? -11.864 -1.502 0.944 1.00 87.06 183 LYS A O 1
ATOM 1534 N N . TYR A 1 184 ? -10.475 -3.045 0.083 1.00 87.94 184 TYR A N 1
ATOM 1535 C CA . TYR A 1 184 ? -11.063 -4.174 0.797 1.00 87.94 184 TYR A CA 1
ATOM 1536 C C . TYR A 1 184 ? -10.932 -3.999 2.318 1.00 87.94 184 TYR A C 1
ATOM 1538 O O . TYR A 1 184 ? -11.942 -4.009 3.019 1.00 87.94 184 TYR A O 1
ATOM 1546 N N . PHE A 1 185 ? -9.726 -3.734 2.830 1.00 84.81 185 PHE A N 1
ATOM 1547 C CA . PHE A 1 185 ? -9.510 -3.549 4.269 1.00 84.81 185 PHE A CA 1
ATOM 1548 C C . PHE A 1 185 ? -10.235 -2.327 4.845 1.00 84.81 185 PHE A C 1
ATOM 1550 O O . PHE A 1 185 ? -10.685 -2.373 5.988 1.00 84.81 185 PHE A O 1
ATOM 1557 N N . GLN A 1 186 ? -10.387 -1.247 4.075 1.00 84.69 186 GLN A N 1
ATOM 1558 C CA . GLN A 1 186 ? -11.196 -0.094 4.476 1.00 84.69 186 GLN A CA 1
ATOM 1559 C C . GLN A 1 186 ? -12.669 -0.475 4.650 1.00 84.69 186 GLN A C 1
ATOM 1561 O O . GLN A 1 186 ? -13.270 -0.119 5.661 1.00 84.69 186 GLN A O 1
ATOM 1566 N N . ASN A 1 187 ? -13.234 -1.246 3.717 1.00 85.44 187 ASN A N 1
ATOM 1567 C CA . ASN A 1 187 ? -14.608 -1.733 3.840 1.00 85.44 187 ASN A CA 1
ATOM 1568 C C . ASN A 1 187 ? -14.776 -2.648 5.061 1.00 85.44 187 ASN A C 1
ATOM 1570 O O . ASN A 1 187 ? -15.751 -2.504 5.798 1.00 85.44 187 ASN A O 1
ATOM 1574 N N . GLU A 1 188 ? -13.818 -3.547 5.304 1.00 84.38 188 GLU A N 1
ATOM 1575 C CA . GLU A 1 188 ? -13.827 -4.416 6.486 1.00 84.38 188 GLU A CA 1
ATOM 1576 C C . GLU A 1 188 ? -13.739 -3.612 7.789 1.00 84.38 188 GLU A C 1
ATOM 1578 O O . GLU A 1 188 ? -14.470 -3.888 8.741 1.00 84.38 188 GLU A O 1
ATOM 1583 N N . MET A 1 189 ? -12.912 -2.563 7.823 1.00 84.56 189 MET A N 1
ATOM 1584 C CA . MET A 1 189 ? -12.826 -1.651 8.963 1.00 84.56 189 MET A CA 1
ATOM 1585 C C . MET A 1 189 ? -14.153 -0.937 9.217 1.00 84.56 189 MET A C 1
ATOM 1587 O O . MET A 1 189 ? -14.643 -0.963 10.342 1.00 84.56 189 MET A O 1
ATOM 1591 N N . THR A 1 190 ? -14.773 -0.357 8.185 1.00 83.62 190 THR A N 1
ATOM 1592 C CA . THR A 1 190 ? -16.079 0.311 8.308 1.00 83.62 190 THR A CA 1
ATOM 1593 C C . THR A 1 190 ? -17.174 -0.659 8.760 1.00 83.62 190 THR A C 1
ATOM 1595 O O . THR A 1 190 ? -18.024 -0.299 9.574 1.00 83.62 190 THR A O 1
ATOM 1598 N N . ASN A 1 191 ? -17.151 -1.903 8.276 1.00 84.56 191 ASN A N 1
ATOM 1599 C CA . ASN A 1 191 ? -18.088 -2.945 8.692 1.00 84.56 191 ASN A CA 1
ATOM 1600 C C . ASN A 1 191 ? -17.926 -3.276 10.184 1.00 84.56 191 ASN A C 1
ATOM 1602 O O . ASN A 1 191 ? -18.904 -3.279 10.934 1.00 84.56 191 ASN A O 1
ATOM 1606 N N . LEU A 1 192 ? -16.686 -3.485 10.634 1.00 83.00 192 LEU A N 1
ATOM 1607 C CA . LEU A 1 192 ? -16.379 -3.703 12.045 1.00 83.00 192 LEU A CA 1
ATOM 1608 C C . LEU A 1 192 ? -16.815 -2.513 12.906 1.00 83.00 192 LEU A C 1
ATOM 1610 O O . LEU A 1 192 ? -17.563 -2.710 13.861 1.00 83.00 192 LEU A O 1
ATOM 1614 N N . GLU A 1 193 ? -16.422 -1.287 12.556 1.00 83.06 193 GLU A N 1
ATOM 1615 C CA . GLU A 1 193 ? -16.825 -0.064 13.267 1.00 83.06 193 GLU A CA 1
ATOM 1616 C C . GLU A 1 193 ? -18.352 0.050 13.378 1.00 83.06 193 GLU A C 1
ATOM 1618 O O . GLU A 1 193 ? -18.874 0.303 14.465 1.00 83.06 193 GLU A O 1
ATOM 1623 N N . GLY A 1 194 ? -19.082 -0.221 12.291 1.00 82.56 194 GLY A N 1
ATOM 1624 C CA . GLY A 1 194 ? -20.544 -0.233 12.282 1.00 82.56 194 GLY A CA 1
ATOM 1625 C C . GLY A 1 194 ? -21.143 -1.278 13.228 1.00 82.56 194 GLY A C 1
ATOM 1626 O O . GLY A 1 194 ? -22.072 -0.970 13.978 1.00 82.56 194 GLY A O 1
ATOM 1627 N N . LYS A 1 195 ? -20.592 -2.497 13.256 1.00 82.19 195 LYS A N 1
ATOM 1628 C CA . LYS A 1 195 ? -21.027 -3.559 14.180 1.00 82.19 195 LYS A CA 1
ATOM 1629 C C . LYS A 1 195 ? -20.763 -3.197 15.643 1.00 82.19 195 LYS A C 1
ATOM 1631 O O . LYS A 1 195 ? -21.625 -3.425 16.492 1.00 82.19 195 LYS A O 1
ATOM 1636 N N . TYR A 1 196 ? -19.613 -2.597 15.943 1.00 82.00 196 TYR A N 1
ATOM 1637 C CA . TYR A 1 196 ? -19.296 -2.129 17.294 1.00 82.00 196 TYR A CA 1
ATOM 1638 C C . TYR A 1 196 ? -20.193 -0.969 17.730 1.00 82.00 196 TYR A C 1
ATOM 1640 O O . TYR A 1 196 ? -20.686 -0.973 18.859 1.00 82.00 196 TYR A O 1
ATOM 1648 N N . LEU A 1 197 ? -20.471 -0.016 16.836 1.00 80.94 197 LEU A N 1
ATOM 1649 C CA . LEU A 1 197 ? -21.412 1.073 17.090 1.00 80.94 197 LEU A CA 1
ATOM 1650 C C . LEU A 1 197 ? -22.818 0.526 17.370 1.00 80.94 197 LEU A C 1
ATOM 1652 O O . LEU A 1 197 ? -23.465 0.948 18.326 1.00 80.94 197 LEU A O 1
ATOM 1656 N N . ALA A 1 198 ? -23.277 -0.447 16.581 1.00 80.88 198 ALA A N 1
ATOM 1657 C CA . ALA A 1 198 ? -24.570 -1.091 16.782 1.00 80.88 198 ALA A CA 1
ATOM 1658 C C . ALA A 1 198 ? -24.650 -1.801 18.142 1.00 80.88 198 ALA A C 1
ATOM 1660 O O . ALA A 1 198 ? -25.636 -1.630 18.856 1.00 80.88 198 ALA A O 1
ATOM 1661 N N . LEU A 1 199 ? -23.605 -2.536 18.538 1.00 80.19 199 LEU A N 1
ATOM 1662 C CA . LEU A 1 199 ? -23.521 -3.168 19.859 1.00 80.19 199 LEU A CA 1
ATOM 1663 C C . LEU A 1 199 ? -23.555 -2.129 20.988 1.00 80.19 199 LEU A C 1
ATOM 1665 O O . LEU A 1 199 ? -24.281 -2.304 21.968 1.00 80.19 199 LEU A O 1
ATOM 1669 N N . TYR A 1 200 ? -22.796 -1.043 20.840 1.00 79.81 200 TYR A N 1
ATOM 1670 C CA . TYR A 1 200 ? -22.760 0.055 21.801 1.00 79.81 200 TYR A CA 1
ATOM 1671 C C . TYR A 1 200 ? -24.141 0.702 21.971 1.00 79.81 200 TYR A C 1
ATOM 1673 O O . TYR A 1 200 ? -24.632 0.817 23.093 1.00 79.81 200 TYR A O 1
ATOM 1681 N N . LEU A 1 201 ? -24.809 1.052 20.869 1.00 79.38 201 LEU A N 1
ATOM 1682 C CA . LEU A 1 201 ? -26.142 1.661 20.887 1.00 79.38 201 LEU A CA 1
ATOM 1683 C C . LEU A 1 201 ? -27.210 0.702 21.426 1.00 79.38 201 LEU A C 1
ATOM 1685 O O . LEU A 1 201 ? -28.052 1.107 22.228 1.00 79.38 201 LEU A O 1
ATOM 1689 N N . ALA A 1 202 ? -27.164 -0.575 21.039 1.00 80.62 202 ALA A N 1
ATOM 1690 C CA . ALA A 1 202 ? -28.086 -1.591 21.536 1.00 80.62 202 ALA A CA 1
ATOM 1691 C C . ALA A 1 202 ? -27.960 -1.761 23.054 1.00 80.62 202 ALA A C 1
ATOM 1693 O O . ALA A 1 202 ? -28.968 -1.812 23.759 1.00 80.62 202 ALA A O 1
ATOM 1694 N N . ARG A 1 203 ? -26.729 -1.757 23.574 1.00 75.56 203 ARG A N 1
ATOM 1695 C CA . ARG A 1 203 ? -26.469 -1.771 25.012 1.00 75.56 203 ARG A CA 1
ATOM 1696 C C . ARG A 1 203 ? -26.969 -0.499 25.703 1.00 75.56 203 ARG A C 1
ATOM 1698 O O . ARG A 1 203 ? -27.665 -0.606 26.706 1.00 75.56 203 ARG A O 1
ATOM 1705 N N . GLN A 1 204 ? -26.656 0.680 25.159 1.00 76.56 204 GLN A N 1
ATOM 1706 C CA . GLN A 1 204 ? -27.072 1.979 25.708 1.00 76.56 204 GLN A CA 1
ATOM 1707 C C . GLN A 1 204 ? -28.601 2.115 25.773 1.00 76.56 204 GLN A C 1
ATOM 1709 O O . GLN A 1 204 ? -29.131 2.771 26.663 1.00 76.56 204 GLN A O 1
ATOM 1714 N N . SER A 1 205 ? -29.315 1.483 24.838 1.00 78.44 205 SER A N 1
ATOM 1715 C CA . SER A 1 205 ? -30.778 1.514 24.783 1.00 78.44 205 SER A CA 1
ATOM 1716 C C . SER A 1 205 ? -31.471 0.730 25.905 1.00 78.44 205 SER A C 1
ATOM 1718 O O . SER A 1 205 ? -32.687 0.838 26.045 1.00 78.44 205 SER A O 1
ATOM 1720 N N . GLY A 1 206 ? -30.746 -0.111 26.657 1.00 74.75 206 GLY A N 1
ATOM 1721 C CA . GLY A 1 206 ? -31.324 -1.007 27.669 1.00 74.75 206 GLY A CA 1
ATOM 1722 C C . GLY A 1 206 ? -32.246 -2.097 27.100 1.00 74.75 206 GLY A C 1
ATOM 1723 O O . GLY A 1 206 ? -32.825 -2.882 27.849 1.00 74.75 206 GLY A O 1
ATOM 1724 N N . ASN A 1 207 ? -32.395 -2.179 25.774 1.00 79.81 207 ASN A N 1
ATOM 1725 C CA . ASN A 1 207 ? -33.280 -3.126 25.114 1.00 79.81 207 ASN A CA 1
ATOM 1726 C C . ASN A 1 207 ? -32.561 -4.461 24.878 1.00 79.81 207 ASN A C 1
ATOM 1728 O O . ASN A 1 207 ? -31.816 -4.632 23.909 1.00 79.81 207 ASN A O 1
ATOM 1732 N N . PHE A 1 208 ? -32.837 -5.436 25.746 1.00 79.00 208 PHE A N 1
ATOM 1733 C CA . PHE A 1 208 ? -32.221 -6.765 25.694 1.00 79.00 208 PHE A CA 1
ATOM 1734 C C . PHE A 1 208 ? -32.430 -7.486 24.350 1.00 79.00 208 PHE A C 1
ATOM 1736 O O . PHE A 1 208 ? -31.549 -8.214 23.896 1.00 79.00 208 PHE A O 1
ATOM 1743 N N . LYS A 1 209 ? -33.555 -7.240 23.663 1.00 79.31 209 LYS A N 1
ATOM 1744 C CA . LYS A 1 209 ? -33.831 -7.821 22.341 1.00 79.31 209 LYS A CA 1
ATOM 1745 C C . LYS A 1 209 ? -32.901 -7.252 21.267 1.00 79.31 209 LYS A C 1
ATOM 1747 O O . LYS A 1 209 ? -32.376 -8.008 20.456 1.00 79.31 209 LYS A O 1
ATOM 1752 N N . LEU A 1 210 ? -32.659 -5.938 21.274 1.00 79.38 210 LEU A N 1
ATOM 1753 C CA . LEU A 1 210 ? -31.705 -5.305 20.354 1.00 79.38 210 LEU A CA 1
ATOM 1754 C C . LEU A 1 210 ? -30.270 -5.748 20.642 1.00 79.38 210 LEU A C 1
ATOM 1756 O O . LEU A 1 210 ? -29.520 -6.024 19.709 1.00 79.38 210 LEU A O 1
ATOM 1760 N N . LEU A 1 211 ? -29.904 -5.868 21.921 1.00 76.88 211 LEU A N 1
ATOM 1761 C CA . LEU A 1 211 ? -28.584 -6.347 22.328 1.00 76.88 211 LEU A CA 1
ATOM 1762 C C . LEU A 1 211 ? -28.348 -7.798 21.886 1.00 76.88 211 LEU A C 1
ATOM 1764 O O . LEU A 1 211 ? -27.300 -8.103 21.323 1.00 76.88 211 LEU A O 1
ATOM 1768 N N . SER A 1 212 ? -29.339 -8.673 22.081 1.00 76.50 212 SER A N 1
ATOM 1769 C CA . SER A 1 212 ? -29.290 -10.065 21.627 1.00 76.50 212 SER A CA 1
ATOM 1770 C C . SER A 1 212 ? -29.147 -10.163 20.105 1.00 76.50 212 SER A C 1
ATOM 1772 O O . SER A 1 212 ? -28.295 -10.908 19.630 1.00 76.50 212 SER A O 1
ATOM 1774 N N . ASN A 1 213 ? -29.887 -9.353 19.341 1.00 81.12 213 ASN A N 1
ATOM 1775 C CA . ASN A 1 213 ? -29.767 -9.309 17.881 1.00 81.12 213 ASN A CA 1
ATOM 1776 C C . ASN A 1 213 ? -28.393 -8.793 17.408 1.00 81.12 213 ASN A C 1
ATOM 1778 O O . ASN A 1 213 ? -27.830 -9.316 16.444 1.00 81.12 213 ASN A O 1
ATOM 1782 N N . ALA A 1 214 ? -27.840 -7.772 18.071 1.00 79.06 214 ALA A N 1
ATOM 1783 C CA . ALA A 1 214 ? -26.517 -7.237 17.752 1.00 79.06 214 ALA A CA 1
ATOM 1784 C C . ALA A 1 214 ? -25.406 -8.261 18.040 1.00 79.06 214 ALA A C 1
ATOM 1786 O O . ALA A 1 214 ? -24.503 -8.440 17.221 1.00 79.06 214 ALA A O 1
ATOM 1787 N N . LEU A 1 215 ? -25.502 -8.980 19.164 1.00 76.38 215 LEU A N 1
ATOM 1788 C CA . LEU A 1 215 ? -24.596 -10.079 19.507 1.00 76.38 215 LEU A CA 1
ATOM 1789 C C . LEU A 1 215 ? -24.697 -11.237 18.513 1.00 76.38 215 LEU A C 1
ATOM 1791 O O . LEU A 1 215 ? -23.669 -11.723 18.058 1.00 76.38 215 LEU A O 1
ATOM 1795 N N . ASP A 1 216 ? -25.906 -11.640 18.125 1.00 77.62 216 ASP A N 1
ATOM 1796 C CA . ASP A 1 216 ? -26.116 -12.687 17.119 1.00 77.62 216 ASP A CA 1
ATOM 1797 C C . ASP A 1 216 ? -25.492 -12.300 15.765 1.00 77.62 216 ASP A C 1
ATOM 1799 O O . ASP A 1 216 ? -24.797 -13.095 15.137 1.00 77.62 216 ASP A O 1
ATOM 1803 N N . THR A 1 217 ? -25.629 -11.036 15.358 1.00 76.50 217 THR A N 1
ATOM 1804 C CA . THR A 1 217 ? -24.995 -10.505 14.136 1.00 76.50 217 THR A CA 1
ATOM 1805 C C . THR A 1 217 ? -23.464 -10.495 14.228 1.00 76.50 217 THR A C 1
ATOM 1807 O O . THR A 1 217 ? -22.777 -10.802 13.253 1.00 76.50 217 THR A O 1
ATOM 1810 N N . LEU A 1 218 ? -22.904 -10.168 15.397 1.00 74.31 218 LEU A N 1
ATOM 1811 C CA . LEU A 1 218 ? -21.462 -10.227 15.647 1.00 74.31 218 LEU A CA 1
ATOM 1812 C C . LEU A 1 218 ? -20.938 -11.666 15.619 1.00 74.31 218 LEU A C 1
ATOM 1814 O O . LEU A 1 218 ? -19.932 -11.921 14.963 1.00 74.31 218 LEU A O 1
ATOM 1818 N N . LEU A 1 219 ? -21.634 -12.604 16.264 1.00 72.12 219 LEU A N 1
ATOM 1819 C CA . LEU A 1 219 ? -21.276 -14.026 16.300 1.00 72.12 219 LEU A CA 1
ATOM 1820 C C . LEU A 1 219 ? -21.370 -14.689 14.921 1.00 72.12 219 LEU A C 1
ATOM 1822 O O . LEU A 1 219 ? -20.586 -15.582 14.617 1.00 72.12 219 LEU A O 1
ATOM 1826 N N . LYS A 1 220 ? -22.284 -14.213 14.069 1.00 73.00 220 LYS A N 1
ATOM 1827 C CA . LYS A 1 220 ? -22.402 -14.609 12.658 1.00 73.00 220 LYS A CA 1
ATOM 1828 C C . LYS A 1 220 ? -21.325 -14.002 11.754 1.00 73.00 220 LYS A C 1
ATOM 1830 O O . LYS A 1 220 ? -21.310 -14.296 10.564 1.00 73.00 220 LYS A O 1
ATOM 1835 N N . THR A 1 221 ? -20.432 -13.156 12.274 1.00 66.06 221 THR A N 1
ATOM 1836 C CA . THR A 1 221 ? -19.313 -12.624 11.484 1.00 66.06 221 THR A CA 1
ATOM 1837 C C . THR A 1 221 ? -18.329 -13.753 11.197 1.00 66.06 221 THR A C 1
ATOM 1839 O O . THR A 1 221 ? -17.654 -14.249 12.097 1.00 66.06 221 THR A O 1
ATOM 1842 N N . GLU A 1 222 ? -18.284 -14.192 9.943 1.00 55.31 222 GLU A N 1
ATOM 1843 C CA . GLU A 1 222 ? -17.533 -15.379 9.555 1.00 55.31 222 GLU A CA 1
ATOM 1844 C C . GLU A 1 222 ? -16.018 -15.189 9.686 1.00 55.31 222 GLU A C 1
ATOM 1846 O O . GLU A 1 222 ? -15.442 -14.205 9.230 1.00 55.31 222 GLU A O 1
ATOM 1851 N N . ARG A 1 223 ? -15.361 -16.183 10.293 1.00 48.88 223 ARG A N 1
ATOM 1852 C CA . ARG A 1 223 ? -13.901 -16.250 10.449 1.00 48.88 223 ARG A CA 1
ATOM 1853 C C . ARG A 1 223 ? -13.202 -16.877 9.229 1.00 48.88 223 ARG A C 1
ATOM 1855 O O . ARG A 1 223 ? -11.985 -16.801 9.138 1.00 48.88 223 ARG A O 1
ATOM 1862 N N . ASN A 1 224 ? -13.965 -17.503 8.329 1.00 40.50 224 ASN A N 1
ATOM 1863 C CA . ASN A 1 224 ? -13.543 -18.083 7.052 1.00 40.50 224 ASN A CA 1
ATOM 1864 C C . ASN A 1 224 ? -14.801 -18.337 6.207 1.00 40.50 224 ASN A C 1
ATOM 1866 O O . ASN A 1 224 ? -15.516 -19.301 6.479 1.00 40.50 224 ASN A O 1
ATOM 1870 N N . PHE A 1 225 ? -15.053 -17.507 5.194 1.00 46.47 225 PHE A N 1
ATOM 1871 C CA . PHE A 1 225 ? -16.079 -17.792 4.191 1.00 46.47 225 PHE A CA 1
ATOM 1872 C C . PHE A 1 225 ? -15.577 -18.949 3.321 1.00 46.47 225 PHE A C 1
ATOM 1874 O O . PHE A 1 225 ? -14.795 -18.759 2.388 1.00 46.47 225 PHE A O 1
ATOM 1881 N N . VAL A 1 226 ? -15.945 -20.180 3.673 1.00 46.91 226 VAL A N 1
ATOM 1882 C CA . VAL A 1 226 ? -15.756 -21.331 2.787 1.00 46.91 226 VAL A CA 1
ATOM 1883 C C . VAL A 1 226 ? -16.912 -21.284 1.799 1.00 46.91 226 VAL A C 1
ATOM 1885 O O . VAL A 1 226 ? -18.036 -21.617 2.167 1.00 46.91 226 VAL A O 1
ATOM 1888 N N . LEU A 1 227 ? -16.633 -20.846 0.567 1.00 52.41 227 LEU A N 1
ATOM 1889 C CA . LEU A 1 227 ? -17.590 -20.908 -0.540 1.00 52.41 227 LEU A CA 1
ATOM 1890 C C . LEU A 1 227 ? -18.172 -22.320 -0.592 1.00 52.41 227 LEU A C 1
ATOM 1892 O O . LEU A 1 227 ? -17.424 -23.304 -0.674 1.00 52.41 227 LEU A O 1
ATOM 1896 N N . LYS A 1 228 ? -19.498 -22.443 -0.533 1.00 48.66 228 LYS A N 1
ATOM 1897 C CA . LYS A 1 228 ? -20.132 -23.731 -0.813 1.00 48.66 228 LYS A CA 1
ATOM 1898 C C . LYS A 1 228 ? -19.853 -24.094 -2.268 1.00 48.66 228 LYS A C 1
ATOM 1900 O O . LYS A 1 228 ? -19.593 -23.232 -3.107 1.00 48.66 228 LYS A O 1
ATOM 1905 N N . LYS A 1 229 ? -19.884 -25.390 -2.578 1.00 40.38 229 LYS A N 1
ATOM 1906 C CA . LYS A 1 229 ? -19.795 -25.848 -3.967 1.00 40.38 229 LYS A CA 1
ATOM 1907 C C . LYS A 1 229 ? -20.908 -25.134 -4.754 1.00 40.38 229 LYS A C 1
ATOM 1909 O O . LYS A 1 229 ? -22.057 -25.217 -4.335 1.00 40.38 229 LYS A O 1
ATOM 1914 N N . ASP A 1 230 ? -20.520 -24.409 -5.804 1.00 55.47 230 ASP A N 1
ATOM 1915 C CA . ASP A 1 230 ? -21.351 -23.547 -6.671 1.00 55.47 230 ASP A CA 1
ATOM 1916 C C . ASP A 1 230 ? -21.546 -22.075 -6.236 1.00 55.47 230 ASP A C 1
ATOM 1918 O O . ASP A 1 230 ? -22.225 -21.323 -6.931 1.00 55.47 230 ASP A O 1
ATOM 1922 N N . GLU A 1 231 ? -20.900 -21.608 -5.162 1.00 51.84 231 GLU A N 1
ATOM 1923 C CA . GLU A 1 231 ? -20.829 -20.174 -4.840 1.00 51.84 231 GLU A CA 1
ATOM 1924 C C . GLU A 1 231 ? -19.581 -19.534 -5.475 1.00 51.84 231 GLU A C 1
ATOM 1926 O O . GLU A 1 231 ? -18.452 -20.002 -5.304 1.00 51.84 231 GLU A O 1
ATOM 1931 N N . THR A 1 232 ? -19.772 -18.443 -6.219 1.00 57.06 232 THR A N 1
ATOM 1932 C CA . THR A 1 232 ? -18.685 -17.621 -6.767 1.00 57.06 232 THR A CA 1
ATOM 1933 C C . THR A 1 232 ? -18.349 -16.485 -5.814 1.00 57.06 232 THR A C 1
ATOM 1935 O O . THR A 1 232 ? -19.236 -15.883 -5.212 1.00 57.06 232 THR A O 1
ATOM 1938 N N . THR A 1 233 ? -17.068 -16.126 -5.697 1.00 67.94 233 THR A N 1
ATOM 1939 C CA . THR A 1 233 ? -16.720 -14.877 -5.010 1.00 67.94 233 THR A CA 1
ATOM 1940 C C . THR A 1 233 ? -17.320 -13.690 -5.758 1.00 67.94 233 THR A C 1
ATOM 1942 O O . THR A 1 233 ? -17.467 -13.712 -6.981 1.00 67.94 233 THR A O 1
ATOM 1945 N N . ILE A 1 234 ? -17.584 -12.604 -5.032 1.00 60.41 234 ILE A N 1
ATOM 1946 C CA . ILE A 1 234 ? -18.028 -11.328 -5.614 1.00 60.41 234 ILE A CA 1
ATOM 1947 C C . ILE A 1 234 ? -17.063 -10.856 -6.722 1.00 60.41 234 ILE A C 1
ATOM 1949 O O . ILE A 1 234 ? -17.478 -10.212 -7.685 1.00 60.41 234 ILE A O 1
ATOM 1953 N N . GLU A 1 235 ? -15.769 -11.173 -6.610 1.00 54.97 235 GLU A N 1
ATOM 1954 C CA . GLU A 1 235 ? -14.783 -10.899 -7.660 1.00 54.97 235 GLU A CA 1
ATOM 1955 C C . GLU A 1 235 ? -14.974 -11.767 -8.907 1.00 54.97 235 GLU A C 1
ATOM 1957 O O . GLU A 1 235 ? -14.942 -11.227 -10.012 1.00 54.97 235 GLU A O 1
ATOM 1962 N N . LEU A 1 236 ? -15.211 -13.073 -8.755 1.00 65.31 236 LEU A N 1
ATOM 1963 C CA . LEU A 1 236 ? -15.480 -13.975 -9.878 1.00 65.31 236 LEU A CA 1
ATOM 1964 C C . LEU A 1 236 ? -16.769 -13.587 -10.609 1.00 65.31 236 LEU A C 1
ATOM 1966 O O . LEU A 1 236 ? -16.771 -13.514 -11.835 1.00 65.31 236 LEU A O 1
ATOM 1970 N N . GLU A 1 237 ? -17.822 -13.231 -9.876 1.00 69.81 237 GLU A N 1
ATOM 1971 C CA . GLU A 1 237 ? -19.086 -12.778 -10.461 1.00 69.81 237 GLU A CA 1
ATOM 1972 C C . GLU A 1 237 ? -18.934 -11.418 -11.168 1.00 69.81 237 GLU A C 1
ATOM 1974 O O . GLU A 1 237 ? -19.437 -11.218 -12.274 1.00 69.81 237 GLU A O 1
ATOM 1979 N N . LYS A 1 238 ? -18.147 -10.486 -10.605 1.00 67.00 238 LYS A N 1
ATOM 1980 C CA . LYS A 1 238 ? -17.786 -9.230 -11.290 1.00 67.00 238 LYS A CA 1
ATOM 1981 C C . LYS A 1 238 ? -16.985 -9.464 -12.568 1.00 67.00 238 LYS A C 1
ATOM 1983 O O . LYS A 1 238 ? -17.190 -8.738 -13.545 1.00 67.00 238 LYS A O 1
ATOM 1988 N N . ILE A 1 239 ? -16.057 -10.421 -12.563 1.00 73.19 239 ILE A N 1
ATOM 1989 C CA . ILE A 1 239 ? -15.281 -10.801 -13.749 1.00 73.19 239 ILE A CA 1
ATOM 1990 C C . ILE A 1 239 ? -16.211 -11.416 -14.799 1.00 73.19 239 ILE A C 1
ATOM 1992 O O . ILE A 1 239 ? -16.154 -11.013 -15.960 1.00 73.19 239 ILE A O 1
ATOM 1996 N N . GLU A 1 240 ? -17.115 -12.311 -14.403 1.00 74.31 240 GLU A N 1
ATOM 1997 C CA . GLU A 1 240 ? -18.090 -12.932 -15.302 1.00 74.31 240 GLU A CA 1
ATOM 1998 C C . GLU A 1 240 ? -19.035 -11.898 -15.927 1.00 74.31 240 GLU A C 1
ATOM 2000 O O . GLU A 1 240 ? -19.237 -11.893 -17.143 1.00 74.31 240 GLU A O 1
ATOM 2005 N N . LEU A 1 241 ? -19.562 -10.967 -15.127 1.00 77.12 241 LEU A N 1
ATOM 2006 C CA . LEU A 1 241 ? -20.395 -9.867 -15.612 1.00 77.12 241 LEU A CA 1
ATOM 2007 C C . LEU A 1 241 ? -19.630 -8.972 -16.593 1.00 77.12 241 LEU A C 1
ATOM 2009 O O . LEU A 1 241 ? -20.165 -8.632 -17.649 1.00 77.12 241 LEU A O 1
ATOM 2013 N N . ARG A 1 242 ? -18.367 -8.629 -16.301 1.00 66.38 242 ARG A N 1
ATOM 2014 C CA . ARG A 1 242 ? -17.519 -7.873 -17.239 1.00 66.38 242 ARG A CA 1
ATOM 2015 C C . ARG A 1 242 ? -17.325 -8.613 -18.557 1.00 66.38 242 ARG A C 1
ATOM 2017 O O . ARG A 1 242 ? -17.478 -7.995 -19.607 1.00 66.38 242 ARG A O 1
ATOM 2024 N N . LEU A 1 243 ? -17.024 -9.910 -18.510 1.00 76.44 243 LEU A N 1
ATOM 2025 C CA . LEU A 1 243 ? -16.824 -10.733 -19.704 1.00 76.44 243 LEU A CA 1
ATOM 2026 C C . LEU A 1 243 ? -18.109 -10.838 -20.534 1.00 76.44 243 LEU A C 1
ATOM 2028 O O . LEU A 1 243 ? -18.062 -10.666 -21.751 1.00 76.44 243 LEU A O 1
ATOM 2032 N N . LYS A 1 244 ? -19.270 -11.027 -19.895 1.00 75.06 244 LYS A N 1
ATOM 2033 C CA . LYS A 1 244 ? -20.575 -11.041 -20.580 1.00 75.06 244 LYS A CA 1
ATOM 2034 C C . LYS A 1 244 ? -20.868 -9.715 -21.282 1.00 75.06 244 LYS A C 1
ATOM 2036 O O . LYS A 1 244 ? -21.273 -9.729 -22.441 1.00 75.06 244 LYS A O 1
ATOM 2041 N N . VAL A 1 245 ? -20.616 -8.578 -20.631 1.00 72.69 245 VAL A N 1
ATOM 2042 C CA . VAL A 1 245 ? -20.797 -7.247 -21.241 1.00 72.69 245 VAL A CA 1
ATOM 2043 C C . VAL A 1 245 ? -19.873 -7.053 -22.449 1.00 72.69 245 VAL A C 1
ATOM 2045 O O . VAL A 1 245 ? -20.307 -6.541 -23.479 1.00 72.69 245 VAL A O 1
ATOM 2048 N N . GLN A 1 246 ? -18.624 -7.513 -22.363 1.00 61.59 246 GLN A N 1
ATOM 2049 C CA . GLN A 1 246 ? -17.650 -7.406 -23.453 1.00 61.59 246 GLN A CA 1
ATOM 2050 C C . GLN A 1 246 ? -18.026 -8.272 -24.668 1.00 61.59 246 GLN A C 1
ATOM 2052 O O . GLN A 1 246 ? -17.859 -7.842 -25.806 1.00 61.59 246 GLN A O 1
ATOM 2057 N N . ILE A 1 247 ? -18.592 -9.461 -24.437 1.00 66.81 247 ILE A N 1
ATOM 2058 C CA . ILE A 1 247 ? -19.068 -10.364 -25.497 1.00 66.81 247 ILE A CA 1
ATOM 2059 C C . ILE A 1 247 ? -20.295 -9.789 -26.219 1.00 66.81 247 ILE A C 1
ATOM 2061 O O . ILE A 1 247 ? -20.420 -9.952 -27.431 1.00 66.81 247 ILE A O 1
ATOM 2065 N N . VAL A 1 248 ? -21.193 -9.105 -25.504 1.00 67.56 248 VAL A N 1
ATOM 2066 C CA . VAL A 1 248 ? -22.362 -8.442 -26.111 1.00 67.56 248 VAL A CA 1
ATOM 2067 C C . VAL A 1 248 ? -21.933 -7.260 -26.986 1.00 67.56 248 VAL A C 1
ATOM 2069 O O . VAL A 1 248 ? -22.476 -7.084 -28.069 1.00 67.56 248 VAL A O 1
ATOM 2072 N N . GLN A 1 249 ? -20.918 -6.502 -26.564 1.00 56.03 249 GLN A N 1
ATOM 2073 C CA . GLN A 1 249 ? -20.349 -5.393 -27.342 1.00 56.03 249 GLN A CA 1
ATOM 2074 C C . GLN A 1 249 ? -19.627 -5.853 -28.620 1.00 56.03 249 GLN A C 1
ATOM 2076 O O . GLN A 1 249 ? -19.587 -5.106 -29.585 1.00 56.03 249 GLN A O 1
ATOM 2081 N N . PHE A 1 250 ? -19.083 -7.075 -28.648 1.00 54.84 250 PHE A N 1
ATOM 2082 C CA . PHE A 1 250 ? -18.420 -7.651 -29.829 1.00 54.84 250 PHE A CA 1
ATOM 2083 C C . PHE A 1 250 ? -19.377 -8.337 -30.821 1.00 54.84 250 PHE A C 1
ATOM 2085 O O . PHE A 1 250 ? -18.943 -8.764 -31.889 1.00 54.84 250 PHE A O 1
ATOM 2092 N N . LYS A 1 251 ? -20.656 -8.503 -30.458 1.00 51.06 251 LYS A N 1
ATOM 2093 C CA . LYS A 1 251 ? -21.695 -9.132 -31.294 1.00 51.06 251 LYS A CA 1
ATOM 2094 C C . LYS A 1 251 ? -22.621 -8.125 -31.996 1.00 51.06 251 LYS A C 1
ATOM 2096 O O . LYS A 1 251 ? -23.572 -8.558 -32.645 1.00 51.06 251 LYS A O 1
ATOM 2101 N N . LEU A 1 252 ? -22.350 -6.828 -31.860 1.00 46.31 252 LEU A N 1
ATOM 2102 C CA . LEU A 1 252 ? -22.983 -5.720 -32.586 1.00 46.31 252 LEU A CA 1
ATOM 2103 C C . LEU A 1 252 ? -21.979 -5.134 -33.580 1.00 46.31 252 LEU A C 1
ATOM 2105 O O . LEU A 1 252 ? -22.431 -4.737 -34.674 1.00 46.31 252 LEU A O 1
#